Protein AF-0000000082333793 (afdb_homodimer)

Sequence (290 aa):
MSIIFHKLTERNLKDIYEIRFSVHENQLHDHQIGYMQREQVLEDINQGGGWICQAGDEYAGYALGIFVPEPLIGGLFVKPEHHNKGIGTQLLLRVTQWFFDQETTEISLTTDPGSKAEYFYQQRGWQPSGIDEFGQLILKKYRGKMSIIFHKLTERNLKDIYEIRFSVHENQLHDHQIGYMQREQVLEDINQGGGWICQAGDEYAGYALGIFVPEPLIGGLFVKPEHHNKGIGTQLLLRVTQWFFDQETTEISLTTDPGSKAEYFYQQRGWQPSGIDEFGQLILKKYRGK

Foldseek 3Di:
DDKDKDQDALVCLVQQVVQQCQDDFQHDDPVCVVCNDSVNVRVQSVVGLKMWMDDPPGTFWMWTWGPPPHTETSDTTGHPVCPPVCPRVVRVVSSVVVCVVVVHFKYKYWGAPPDPVVVVVVVVAWDWDDADPVGTTMTMDGPPD/DDKDKDQDALVCLVQQVVQQCQDDFQHDDPVCVVCNDSVNVRVQSVVGLKMWMDDPPGTFWMWTWGPPPHTETSDTTGHPVCPPVCPRVVRVVSSVVVCVVVVHFKYKYWGAPPDPVVVVVVVVAWDWDDADPVGTTMTMDGPPD

Solvent-accessible surface area (backbone atoms only — not comparable to full-atom values): 16044 Å² total; per-residue (Å²): 132,63,73,47,77,42,75,48,50,80,87,42,52,36,54,52,47,47,34,62,30,46,41,91,62,80,58,86,48,67,90,48,51,70,59,58,28,44,68,47,43,50,54,43,36,68,69,62,31,22,37,33,32,33,50,71,94,40,75,42,29,38,27,33,27,37,74,76,90,51,47,28,49,78,44,73,45,56,26,66,93,55,59,94,68,56,55,67,59,53,42,50,50,52,35,51,49,52,44,44,74,68,72,42,55,56,38,35,38,69,41,48,72,88,37,72,62,45,54,55,41,42,77,69,58,33,38,82,72,53,67,50,100,83,64,28,30,29,35,35,38,45,67,98,97,133,64,72,47,78,41,75,49,52,80,87,42,50,36,55,51,47,46,35,62,31,48,41,91,64,82,58,87,47,68,90,47,50,70,58,58,27,46,71,48,42,48,55,42,38,69,69,64,31,22,37,32,32,32,49,72,93,40,75,41,28,39,25,32,26,36,72,76,89,51,47,27,49,77,44,74,44,55,25,66,94,55,58,96,69,56,54,67,59,53,41,50,50,52,35,50,47,52,44,45,75,68,70,42,55,56,38,34,38,70,42,46,71,90,36,72,63,46,55,57,42,43,78,71,58,34,38,81,72,53,66,49,99,82,65,27,31,29,32,34,37,44,63,95,98

Organism: Erwinia amylovora (NCBI:txid552)

Structure (mmCIF, N/CA/C/O backbone):
data_AF-0000000082333793-model_v1
#
loop_
_entity.id
_entity.type
_entity.pdbx_description
1 polymer 'GNAT family N-acetyltransferase'
#
loop_
_atom_site.group_PDB
_atom_site.id
_atom_site.type_symbol
_atom_site.label_atom_id
_atom_site.label_alt_id
_atom_site.label_comp_id
_atom_site.label_asym_id
_atom_site.label_entity_id
_atom_site.label_seq_id
_atom_site.pdbx_PDB_ins_code
_atom_site.Cartn_x
_atom_site.Cartn_y
_atom_site.Cartn_z
_atom_site.occupancy
_atom_site.B_iso_or_equiv
_atom_site.auth_seq_id
_atom_site.auth_comp_id
_atom_site.auth_asym_id
_atom_site.auth_atom_id
_atom_site.pdbx_PDB_model_num
ATOM 1 N N . MET A 1 1 ? -17.724 -20.915 6.896 1 67.83 1 MET A N 1
ATOM 2 C CA . MET A 1 1 ? -17.602 -19.636 6.203 1 67.83 1 MET A CA 1
ATOM 3 C C . MET A 1 1 ? -17.462 -19.842 4.699 1 67.83 1 MET A C 1
ATOM 5 O O . MET A 1 1 ? -16.798 -20.781 4.256 1 67.83 1 MET A O 1
ATOM 9 N N . SER A 1 2 ? -18.302 -19.138 3.926 1 88.28 2 SER A N 1
ATOM 10 C CA . SER A 1 2 ? -18.315 -19.364 2.484 1 88.28 2 SER A CA 1
ATOM 11 C C . SER A 1 2 ? -17.117 -18.702 1.811 1 88.28 2 SER A C 1
ATOM 13 O O . SER A 1 2 ? -16.796 -17.547 2.098 1 88.28 2 SER A O 1
ATOM 15 N N . ILE A 1 3 ? -16.274 -19.414 1.135 1 94.62 3 ILE A N 1
ATOM 16 C CA . ILE A 1 3 ? -15.084 -18.96 0.424 1 94.62 3 ILE A CA 1
ATOM 17 C C . ILE A 1 3 ? -15.326 -19.028 -1.082 1 94.62 3 ILE A C 1
ATOM 19 O O . ILE A 1 3 ? -15.744 -20.064 -1.604 1 94.62 3 ILE A O 1
ATOM 23 N N . ILE A 1 4 ? -15.191 -17.879 -1.709 1 97.82 4 ILE A N 1
ATOM 24 C CA . ILE A 1 4 ? -15.382 -17.799 -3.153 1 97.82 4 ILE A CA 1
ATOM 25 C C . ILE A 1 4 ? -14.162 -17.148 -3.8 1 97.82 4 ILE A C 1
ATOM 27 O O . ILE A 1 4 ? -13.628 -16.164 -3.282 1 97.82 4 ILE A O 1
ATOM 31 N N . PHE A 1 5 ? -13.777 -17.644 -4.995 1 98.55 5 PHE A N 1
ATOM 32 C CA . PHE A 1 5 ? -12.648 -17.098 -5.739 1 98.55 5 PHE A CA 1
ATOM 33 C C . PHE A 1 5 ? -13.125 -16.38 -6.996 1 98.55 5 PHE A C 1
ATOM 35 O O . PHE A 1 5 ? -13.944 -16.912 -7.748 1 98.55 5 PHE A O 1
ATOM 42 N N . HIS A 1 6 ? -12.617 -15.186 -7.163 1 98.3 6 HIS A N 1
ATOM 43 C CA . HIS A 1 6 ? -12.927 -14.354 -8.32 1 98.3 6 HIS A CA 1
ATOM 44 C C . HIS A 1 6 ? -11.663 -13.995 -9.094 1 98.3 6 HIS A C 1
ATOM 46 O O . HIS A 1 6 ? -10.575 -13.926 -8.518 1 98.3 6 HIS A O 1
ATOM 52 N N . LYS A 1 7 ? -11.867 -13.766 -10.427 1 98.7 7 LYS A N 1
ATOM 53 C CA . LYS A 1 7 ? -10.788 -13.114 -11.164 1 98.7 7 LYS A CA 1
ATOM 54 C C . LYS A 1 7 ? -10.537 -11.704 -10.638 1 98.7 7 LYS A C 1
ATOM 56 O O . LYS A 1 7 ? -11.482 -10.97 -10.34 1 98.7 7 LYS A O 1
ATOM 61 N N . LEU A 1 8 ? -9.259 -11.349 -10.612 1 98.58 8 LEU A N 1
ATOM 62 C CA . LEU A 1 8 ? -8.902 -9.997 -10.197 1 98.58 8 LEU A CA 1
ATOM 63 C C . LEU A 1 8 ? -9.294 -8.98 -11.264 1 98.58 8 LEU A C 1
ATOM 65 O O . LEU A 1 8 ? -9.113 -9.226 -12.459 1 98.58 8 LEU A O 1
ATOM 69 N N . THR A 1 9 ? -9.838 -7.876 -10.821 1 97.96 9 THR A N 1
ATOM 70 C CA . THR A 1 9 ? -10.118 -6.727 -11.675 1 97.96 9 THR A CA 1
ATOM 71 C C . THR A 1 9 ? -9.651 -5.434 -11.011 1 97.96 9 THR A C 1
ATOM 73 O O . THR A 1 9 ? -9.189 -5.449 -9.869 1 97.96 9 THR A O 1
ATOM 76 N N . GLU A 1 10 ? -9.769 -4.356 -11.737 1 96.82 10 GLU A N 1
ATOM 77 C CA . GLU A 1 10 ? -9.381 -3.045 -11.225 1 96.82 10 GLU A CA 1
ATOM 78 C C . GLU A 1 10 ? -10.15 -2.699 -9.953 1 96.82 10 GLU A C 1
ATOM 80 O O . GLU A 1 10 ? -9.629 -2.01 -9.074 1 96.82 10 GLU A O 1
ATOM 85 N N . ARG A 1 11 ? -11.295 -3.262 -9.777 1 95.54 11 ARG A N 1
ATOM 86 C CA . ARG A 1 11 ? -12.138 -2.964 -8.623 1 95.54 11 ARG A CA 1
ATOM 87 C C . ARG A 1 11 ? -11.535 -3.534 -7.343 1 95.54 11 ARG A C 1
ATOM 89 O O . ARG A 1 11 ? -11.936 -3.157 -6.24 1 95.54 11 ARG A O 1
ATOM 96 N N . ASN A 1 12 ? -10.601 -4.438 -7.495 1 97.85 12 ASN A N 1
ATOM 97 C CA . ASN A 1 12 ? -10.015 -5.113 -6.342 1 97.85 12 ASN A CA 1
ATOM 98 C C . ASN A 1 12 ? -8.742 -4.416 -5.871 1 97.85 12 ASN A C 1
ATOM 100 O O . ASN A 1 12 ? -8.112 -4.851 -4.905 1 97.85 12 ASN A O 1
ATOM 104 N N . LEU A 1 13 ? -8.41 -3.359 -6.5 1 97.16 13 LEU A N 1
ATOM 105 C CA . LEU A 1 13 ? -7.113 -2.739 -6.251 1 97.16 13 LEU A CA 1
ATOM 106 C C . LEU A 1 13 ? -6.948 -2.399 -4.774 1 97.16 13 LEU A C 1
ATOM 108 O O . LEU A 1 13 ? -5.935 -2.747 -4.162 1 97.16 13 LEU A O 1
ATOM 112 N N . LYS A 1 14 ? -7.983 -1.839 -4.165 1 96.36 14 LYS A N 1
ATOM 113 C CA . LYS A 1 14 ? -7.907 -1.463 -2.756 1 96.36 14 LYS A CA 1
ATOM 114 C C . LYS A 1 14 ? -7.731 -2.691 -1.868 1 96.36 14 LYS A C 1
ATOM 116 O O . LYS A 1 14 ? -7.009 -2.643 -0.869 1 96.36 14 LYS A O 1
ATOM 121 N N . ASP A 1 15 ? -8.321 -3.739 -2.24 1 97.64 15 ASP A N 1
ATOM 122 C CA . ASP A 1 15 ? -8.257 -4.976 -1.467 1 97.64 15 ASP A CA 1
ATOM 123 C C . ASP A 1 15 ? -6.877 -5.621 -1.578 1 97.64 15 ASP A C 1
ATOM 125 O O . ASP A 1 15 ? -6.375 -6.195 -0.61 1 97.64 15 ASP A O 1
ATOM 129 N N . ILE A 1 16 ? -6.267 -5.478 -2.741 1 98.44 16 ILE A N 1
ATOM 130 C CA . ILE A 1 16 ? -4.917 -5.984 -2.965 1 98.44 16 ILE A CA 1
ATOM 131 C C . ILE A 1 16 ? -3.944 -5.297 -2.01 1 98.44 16 ILE A C 1
ATOM 133 O O . ILE A 1 16 ? -3.145 -5.961 -1.345 1 98.44 16 ILE A O 1
ATOM 137 N N . TYR A 1 17 ? -4.085 -4.018 -1.875 1 98.32 17 TYR A N 1
ATOM 138 C CA . TYR A 1 17 ? -3.189 -3.277 -0.995 1 98.32 17 TYR A CA 1
ATOM 139 C C . TYR A 1 17 ? -3.411 -3.665 0.462 1 98.32 17 TYR A C 1
ATOM 141 O O . TYR A 1 17 ? -2.451 -3.872 1.209 1 98.32 17 TYR A O 1
ATOM 149 N N . GLU A 1 18 ? -4.656 -3.744 0.822 1 97.54 18 GLU A N 1
ATOM 150 C CA . GLU A 1 18 ? -4.99 -4.088 2.2 1 97.54 18 GLU A CA 1
ATOM 151 C C . GLU A 1 18 ? -4.427 -5.455 2.58 1 97.54 18 GLU A C 1
ATOM 153 O O . GLU A 1 18 ? -3.874 -5.624 3.668 1 97.54 18 GLU A O 1
ATOM 158 N N . ILE A 1 19 ? -4.564 -6.345 1.713 1 98.31 19 ILE A N 1
ATOM 159 C CA . ILE A 1 19 ? -4.061 -7.692 1.964 1 98.31 19 ILE A CA 1
ATOM 160 C C . ILE A 1 19 ? -2.535 -7.673 2.011 1 98.31 19 ILE A C 1
ATOM 162 O O . ILE A 1 19 ? -1.929 -8.224 2.933 1 98.31 19 ILE A O 1
ATOM 166 N N . ARG A 1 20 ? -1.909 -7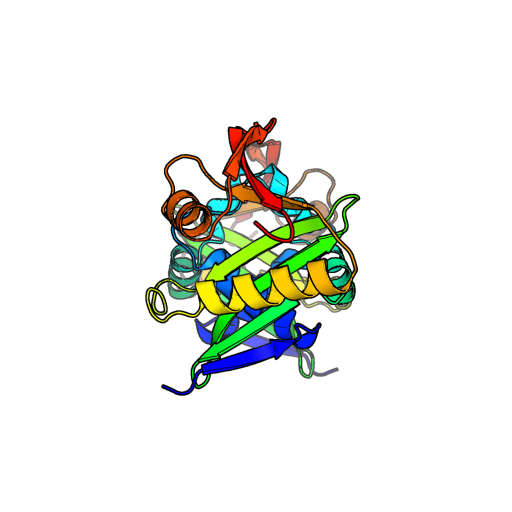.016 1.05 1 98.41 20 ARG A N 1
ATOM 167 C CA . ARG A 1 20 ? -0.455 -6.987 0.927 1 98.41 20 ARG A CA 1
ATOM 168 C C . ARG A 1 20 ? 0.19 -6.421 2.188 1 98.41 20 ARG A C 1
ATOM 170 O O . ARG A 1 20 ? 1.238 -6.902 2.625 1 98.41 20 ARG A O 1
ATOM 177 N N . PHE A 1 21 ? -0.435 -5.484 2.797 1 97.99 21 PHE A N 1
ATOM 178 C CA . PHE A 1 21 ? 0.169 -4.802 3.935 1 97.99 21 PHE A CA 1
ATOM 179 C C . PHE A 1 21 ? -0.359 -5.367 5.248 1 97.99 21 PHE A C 1
ATOM 181 O O . PHE A 1 21 ? -0.062 -4.838 6.321 1 97.99 21 PHE A O 1
ATOM 188 N N . SER A 1 22 ? -1.069 -6.442 5.225 1 97.46 22 SER A N 1
ATOM 189 C CA . SER A 1 22 ? -1.598 -7.064 6.434 1 97.46 22 SER A CA 1
ATOM 190 C C . SER A 1 22 ? -0.71 -8.215 6.897 1 97.46 22 SER A C 1
ATOM 192 O O . SER A 1 22 ? -0.853 -8.702 8.02 1 97.46 22 SER A O 1
ATOM 194 N N . VAL A 1 23 ? 0.21 -8.629 6.064 1 97.24 23 VAL A N 1
ATOM 195 C CA . VAL A 1 23 ? 0.944 -9.859 6.344 1 97.24 23 VAL A CA 1
ATOM 196 C C . VAL A 1 23 ? 2.091 -9.568 7.309 1 97.24 23 VAL A C 1
ATOM 198 O O . VAL A 1 23 ? 2.567 -8.433 7.393 1 97.24 23 VAL A O 1
ATOM 201 N N . HIS A 1 24 ? 2.593 -10.633 7.951 1 94.47 24 HIS A N 1
ATOM 202 C CA . HIS A 1 24 ? 3.638 -10.485 8.957 1 94.47 24 HIS A CA 1
ATOM 203 C C . HIS A 1 24 ? 4.973 -11.017 8.447 1 94.47 24 HIS A C 1
ATOM 205 O O . HIS A 1 24 ? 6.025 -10.711 9.013 1 94.47 24 HIS A O 1
ATOM 211 N N . GLU A 1 25 ? 4.895 -11.847 7.428 1 94.33 25 GLU A N 1
ATOM 212 C CA . GLU A 1 25 ? 6.096 -12.355 6.773 1 94.33 25 GLU A CA 1
ATOM 213 C C . GLU A 1 25 ? 6.123 -11.974 5.296 1 94.33 25 GLU A C 1
ATOM 215 O O . GLU A 1 25 ? 5.09 -11.623 4.721 1 94.33 25 GLU A O 1
ATOM 220 N N . ASN A 1 26 ? 7.388 -11.996 4.729 1 95.92 26 ASN A N 1
ATOM 221 C CA . ASN A 1 26 ? 7.558 -11.605 3.334 1 95.92 26 ASN A CA 1
ATOM 222 C C . ASN A 1 26 ? 7.018 -10.201 3.076 1 95.92 26 ASN A C 1
ATOM 224 O O . ASN A 1 26 ? 6.308 -9.975 2.095 1 95.92 26 ASN A O 1
ATOM 228 N N . GLN A 1 27 ? 7.318 -9.417 3.972 1 95.6 27 GLN A N 1
ATOM 229 C CA . GLN A 1 27 ? 6.877 -8.035 3.82 1 95.6 27 G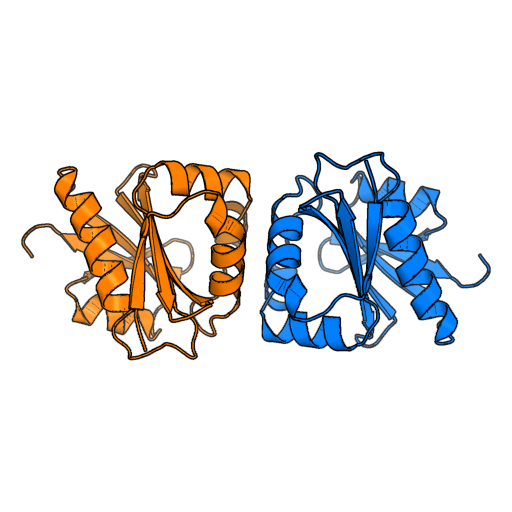LN A CA 1
ATOM 230 C C . GLN A 1 27 ? 7.505 -7.39 2.588 1 95.6 27 GLN A C 1
ATOM 232 O O . GLN A 1 27 ? 8.441 -7.938 2.002 1 95.6 27 GLN A O 1
ATOM 237 N N . LEU A 1 28 ? 6.943 -6.299 2.187 1 96.91 28 LEU A N 1
ATOM 238 C CA . LEU A 1 28 ? 7.386 -5.599 0.986 1 96.91 28 LEU A CA 1
ATOM 239 C C . LEU A 1 28 ? 8.848 -5.181 1.108 1 96.91 28 LEU A C 1
ATOM 241 O O . LEU A 1 28 ? 9.231 -4.526 2.08 1 96.91 28 LEU A O 1
ATOM 245 N N . HIS A 1 29 ? 9.635 -5.548 0.156 1 96.47 29 HIS A N 1
ATOM 246 C CA . HIS A 1 29 ? 11.038 -5.154 0.097 1 96.47 29 HIS A CA 1
ATOM 247 C C . HIS A 1 29 ? 11.22 -3.888 -0.734 1 96.47 29 HIS A C 1
ATOM 249 O O . HIS A 1 29 ? 10.36 -3.547 -1.549 1 96.47 29 HIS A O 1
ATOM 255 N N . ASP A 1 30 ? 12.412 -3.275 -0.552 1 95.2 30 ASP A N 1
ATOM 256 C CA . ASP A 1 30 ? 12.72 -2.018 -1.227 1 95.2 30 ASP A CA 1
ATOM 257 C C . ASP A 1 30 ? 12.563 -2.155 -2.74 1 95.2 30 ASP A C 1
ATOM 259 O O . ASP A 1 30 ? 11.939 -1.309 -3.383 1 95.2 30 ASP A O 1
ATOM 263 N N . HIS A 1 31 ? 13.044 -3.233 -3.245 1 94.83 31 HIS A N 1
ATOM 264 C CA . HIS A 1 31 ? 13.1 -3.418 -4.691 1 94.83 31 HIS A CA 1
ATOM 265 C C . HIS A 1 31 ? 11.719 -3.731 -5.26 1 94.83 31 HIS A C 1
ATOM 267 O O . HIS A 1 31 ? 11.538 -3.76 -6.479 1 94.83 31 HIS A O 1
ATOM 273 N N . GLN A 1 32 ? 10.725 -3.921 -4.375 1 96.23 32 GLN A N 1
ATOM 274 C CA . GLN A 1 32 ? 9.383 -4.292 -4.812 1 96.23 32 GLN A CA 1
ATOM 275 C C . GLN A 1 32 ? 8.447 -3.087 -4.798 1 96.23 32 GLN A C 1
ATOM 277 O O . GLN A 1 32 ? 7.315 -3.168 -5.28 1 96.23 32 GLN A O 1
ATOM 282 N N . ILE A 1 33 ? 8.864 -1.981 -4.302 1 96.01 33 ILE A N 1
ATOM 283 C CA . ILE A 1 33 ? 8.025 -0.804 -4.102 1 96.01 33 ILE A CA 1
ATOM 284 C C . ILE A 1 33 ? 7.449 -0.347 -5.441 1 96.01 33 ILE A C 1
ATOM 286 O O . ILE A 1 33 ? 6.256 -0.054 -5.543 1 96.01 33 ILE A O 1
ATOM 290 N N . GLY A 1 34 ? 8.262 -0.353 -6.47 1 95.16 34 GLY A N 1
ATOM 291 C CA . GLY A 1 34 ? 7.818 0.072 -7.788 1 95.16 34 GLY A CA 1
ATOM 292 C C . GLY A 1 34 ? 6.692 -0.781 -8.342 1 95.16 34 GLY A C 1
ATOM 293 O O . GLY A 1 34 ? 5.853 -0.293 -9.102 1 95.16 34 GLY A O 1
ATOM 294 N N . TYR A 1 35 ? 6.61 -1.981 -7.912 1 95.69 35 TYR A N 1
ATOM 295 C CA . TYR A 1 35 ? 5.61 -2.915 -8.417 1 95.69 35 TYR A CA 1
ATOM 296 C C . TYR A 1 35 ? 4.253 -2.663 -7.77 1 95.69 35 TYR A C 1
ATOM 298 O O . TYR A 1 35 ? 3.235 -3.194 -8.221 1 95.69 35 TYR A O 1
ATOM 306 N N . MET A 1 36 ? 4.247 -1.778 -6.748 1 97.19 36 MET A N 1
ATOM 307 C CA . MET A 1 36 ? 3.009 -1.519 -6.019 1 97.19 36 MET A CA 1
ATOM 308 C C . MET A 1 36 ? 2.348 -0.234 -6.509 1 97.19 36 MET A C 1
ATOM 310 O O . MET A 1 36 ? 1.238 0.097 -6.088 1 97.19 36 MET A O 1
ATOM 314 N N . GLN A 1 37 ? 3.039 0.424 -7.427 1 97.14 37 GLN A N 1
ATOM 315 C CA . GLN A 1 37 ? 2.415 1.619 -7.985 1 97.14 37 GLN A CA 1
ATOM 316 C C . GLN A 1 37 ? 1.151 1.267 -8.765 1 97.14 37 GLN A C 1
ATOM 318 O O . GLN A 1 37 ? 1.113 0.258 -9.472 1 97.14 37 GLN A O 1
ATOM 323 N N . ARG A 1 38 ? 0.205 2.144 -8.654 1 97.19 38 ARG A N 1
ATOM 324 C CA . ARG A 1 38 ? -1.13 1.897 -9.189 1 97.19 38 ARG A CA 1
ATOM 325 C C . ARG A 1 38 ? -1.06 1.403 -10.629 1 97.19 38 ARG A C 1
ATOM 327 O O . ARG A 1 38 ? -1.655 0.378 -10.969 1 97.19 38 ARG A O 1
ATOM 334 N N . GLU A 1 39 ? -0.367 2.108 -11.485 1 96.46 39 GLU A N 1
ATOM 335 C CA . GLU A 1 39 ? -0.309 1.78 -12.906 1 96.46 39 GLU A CA 1
ATOM 336 C C . GLU A 1 39 ? 0.297 0.397 -13.13 1 96.46 39 GLU A C 1
ATOM 338 O O . GLU A 1 39 ? -0.16 -0.354 -13.993 1 96.46 39 GLU A O 1
ATOM 343 N N . GLN A 1 40 ? 1.261 0.08 -12.383 1 97.5 40 GLN A N 1
ATOM 344 C CA . GLN A 1 40 ? 1.914 -1.216 -12.53 1 97.5 40 GLN A CA 1
ATOM 345 C C . GLN A 1 40 ? 0.995 -2.349 -12.08 1 97.5 40 GLN A C 1
ATOM 347 O O . GLN A 1 40 ? 0.877 -3.367 -12.764 1 97.5 40 GLN A O 1
ATOM 352 N N . VAL A 1 41 ? 0.343 -2.17 -10.936 1 98.06 41 VAL A N 1
ATOM 353 C CA . VAL A 1 41 ? -0.559 -3.2 -10.432 1 98.06 41 VAL A CA 1
ATOM 354 C C . VAL A 1 41 ? -1.694 -3.425 -11.429 1 98.06 41 VAL A C 1
ATOM 356 O O . VAL A 1 41 ? -2.076 -4.567 -11.697 1 98.06 41 VAL A O 1
ATOM 359 N N . LEU A 1 42 ? -2.179 -2.354 -11.987 1 97.89 42 LEU A N 1
ATOM 360 C CA . LEU A 1 42 ? -3.259 -2.465 -12.961 1 97.89 42 LEU A CA 1
ATOM 361 C C . LEU A 1 42 ? -2.789 -3.195 -14.214 1 97.89 42 LEU A C 1
ATOM 363 O O . LEU A 1 42 ? -3.518 -4.022 -14.767 1 97.89 42 LEU A O 1
ATOM 367 N N . GLU A 1 43 ? -1.625 -2.905 -14.648 1 97.92 43 GLU A N 1
ATOM 368 C CA . GLU A 1 43 ? -1.058 -3.61 -15.794 1 97.92 43 GLU A CA 1
ATOM 369 C C . GLU A 1 43 ? -0.924 -5.103 -15.512 1 97.92 43 GLU A C 1
ATOM 371 O O . GLU A 1 43 ? -1.216 -5.933 -16.376 1 97.92 43 GLU A O 1
ATOM 376 N N . ASP A 1 44 ? -0.477 -5.392 -14.331 1 98.09 44 ASP A N 1
ATOM 377 C CA . ASP A 1 44 ? -0.314 -6.789 -13.94 1 98.09 44 ASP A CA 1
ATOM 378 C C . ASP A 1 44 ? -1.66 -7.509 -13.9 1 98.09 44 ASP A C 1
ATOM 380 O O . ASP A 1 44 ? -1.792 -8.619 -14.417 1 98.09 44 ASP A O 1
ATOM 384 N N . ILE A 1 45 ? -2.664 -6.878 -13.326 1 98.08 45 ILE A N 1
ATOM 385 C CA . ILE A 1 45 ? -4.008 -7.44 -13.249 1 98.08 45 ILE A CA 1
ATOM 386 C C . ILE A 1 45 ? -4.539 -7.705 -14.656 1 98.08 45 ILE A C 1
ATOM 388 O O . ILE A 1 45 ? -5.144 -8.749 -14.912 1 98.08 45 ILE A O 1
ATOM 392 N N . ASN A 1 46 ? -4.24 -6.855 -15.537 1 97.66 46 ASN A N 1
ATOM 393 C CA . ASN A 1 46 ? -4.803 -6.895 -16.882 1 97.66 46 ASN A CA 1
ATOM 394 C C . ASN A 1 46 ? -4.186 -8.016 -17.714 1 97.66 46 ASN A C 1
ATOM 396 O O . ASN A 1 46 ? -4.693 -8.349 -18.787 1 97.66 46 ASN A O 1
ATOM 400 N N . GLN A 1 47 ? -3.17 -8.594 -17.256 1 97.51 47 GLN A N 1
ATOM 401 C CA . GLN A 1 47 ? -2.618 -9.755 -17.945 1 97.51 47 GLN A CA 1
ATOM 402 C C . GLN A 1 47 ? -3.532 -10.968 -17.799 1 97.51 47 GLN A C 1
ATOM 404 O O . GLN A 1 47 ? -3.411 -11.937 -18.551 1 97.51 47 GLN A O 1
ATOM 409 N N . GLY A 1 48 ? -4.328 -10.954 -16.71 1 97.68 48 GLY A N 1
ATOM 410 C CA . GLY A 1 48 ? -5.41 -11.923 -16.66 1 97.68 48 GLY A CA 1
ATOM 411 C C . GLY A 1 48 ? -5.125 -13.088 -15.73 1 97.68 48 GLY A C 1
ATOM 412 O O . GLY A 1 48 ? -5.992 -13.936 -15.506 1 97.68 48 GLY A O 1
ATOM 413 N N . GLY A 1 49 ? -3.939 -13.142 -15.076 1 98.41 49 GLY A N 1
ATOM 414 C CA . GLY A 1 49 ? -3.54 -14.289 -14.276 1 98.41 49 GLY A CA 1
ATOM 415 C C . GLY A 1 49 ? -3.831 -14.116 -12.798 1 98.41 49 GLY A C 1
ATOM 416 O O . GLY A 1 49 ? -3.252 -14.811 -11.96 1 98.41 49 GLY A O 1
ATOM 417 N N . GLY A 1 50 ? -4.695 -13.193 -12.426 1 98.74 50 GLY A N 1
ATOM 418 C CA . GLY A 1 50 ? -4.899 -12.904 -11.016 1 98.74 50 GLY A CA 1
ATOM 419 C C . GLY A 1 50 ? -6.216 -13.436 -10.483 1 98.74 50 GLY A C 1
ATOM 420 O O . GLY A 1 50 ? -7.229 -13.419 -11.186 1 98.74 50 GLY A O 1
ATOM 421 N N . TRP A 1 51 ? -6.231 -13.897 -9.204 1 98.9 51 TRP A N 1
ATOM 422 C CA . TRP A 1 51 ? -7.428 -14.295 -8.471 1 98.9 51 TRP A CA 1
ATOM 423 C C . TRP A 1 51 ? -7.438 -13.687 -7.072 1 98.9 51 TRP A C 1
ATOM 425 O O . TRP A 1 51 ? -6.38 -13.435 -6.49 1 98.9 51 TRP A O 1
ATOM 435 N N . ILE A 1 52 ? -8.595 -13.541 -6.574 1 98.88 52 ILE A N 1
ATOM 436 C CA . ILE A 1 52 ? -8.786 -13.047 -5.214 1 98.88 52 ILE A CA 1
ATOM 437 C C . ILE A 1 52 ? -9.86 -13.874 -4.511 1 98.88 52 ILE A C 1
ATOM 439 O O . ILE A 1 52 ? -10.828 -14.308 -5.139 1 98.88 52 ILE A O 1
ATOM 443 N N . CYS A 1 53 ? -9.65 -14.037 -3.235 1 98.8 53 CYS A N 1
ATOM 444 C CA . CYS A 1 53 ? -10.543 -14.857 -2.424 1 98.8 53 CYS A CA 1
ATOM 445 C C . CYS A 1 53 ? -11.445 -13.986 -1.557 1 98.8 53 CYS A C 1
ATOM 447 O O . CYS A 1 53 ? -10.959 -13.154 -0.789 1 98.8 53 CYS A O 1
ATOM 449 N N . GLN A 1 54 ? -12.692 -14.227 -1.668 1 98.23 54 GLN A N 1
ATOM 450 C CA . GLN A 1 54 ? -13.667 -13.594 -0.786 1 98.23 54 GLN A CA 1
ATOM 451 C C . GLN A 1 54 ? -14.103 -14.546 0.324 1 98.23 54 GLN A C 1
ATOM 453 O O . GLN A 1 54 ? -14.515 -15.676 0.054 1 98.23 54 GLN A O 1
ATOM 458 N N . ALA A 1 55 ? -13.893 -14.121 1.57 1 96.76 55 ALA A N 1
ATOM 459 C CA . ALA A 1 55 ? -14.345 -14.841 2.758 1 96.76 55 ALA A CA 1
ATOM 460 C C . ALA A 1 55 ? -15.416 -14.049 3.504 1 96.76 55 ALA A C 1
ATOM 462 O O . ALA A 1 55 ? -15.099 -13.192 4.332 1 96.76 55 ALA A O 1
ATOM 463 N N . GLY A 1 56 ? -16.656 -14.38 3.299 1 93.51 56 GLY A N 1
ATOM 464 C CA . GLY A 1 56 ? -17.728 -13.551 3.826 1 93.51 56 GLY A CA 1
ATOM 465 C C . GLY A 1 56 ? -17.78 -12.172 3.196 1 93.51 56 GLY A C 1
ATOM 466 O O . GLY A 1 56 ? -17.863 -12.045 1.973 1 93.51 56 GLY A O 1
ATOM 467 N N . ASP A 1 57 ? -17.641 -11.199 4.033 1 91.66 57 ASP A N 1
ATOM 468 C CA . ASP A 1 57 ? -17.782 -9.827 3.553 1 91.66 57 ASP A CA 1
ATOM 469 C C . ASP A 1 57 ? -16.418 -9.192 3.296 1 91.66 57 ASP A C 1
ATOM 471 O O . ASP A 1 57 ? -16.332 -8.014 2.942 1 91.66 57 ASP A O 1
ATOM 475 N N . GLU A 1 58 ? -15.393 -9.993 3.357 1 94.2 58 GLU A N 1
ATOM 476 C CA . GLU A 1 58 ? -14.062 -9.421 3.176 1 94.2 58 GLU A CA 1
ATOM 477 C C . GLU A 1 58 ? -13.246 -10.229 2.172 1 94.2 58 GLU A C 1
ATOM 479 O O . GLU A 1 58 ? -13.559 -11.39 1.9 1 94.2 58 GLU A O 1
ATOM 484 N N . TYR A 1 59 ? -12.338 -9.578 1.581 1 97.99 59 TYR A N 1
ATOM 485 C CA . TYR A 1 59 ? -11.355 -10.288 0.771 1 97.99 59 TYR A CA 1
ATOM 486 C C . TYR A 1 59 ? -10.169 -10.733 1.618 1 97.99 59 TYR A C 1
ATOM 488 O O . TYR A 1 59 ? -9.606 -9.937 2.374 1 97.99 59 TYR A O 1
ATOM 496 N N . ALA A 1 60 ? -9.792 -12.04 1.459 1 98.25 60 ALA A N 1
ATOM 497 C CA . ALA A 1 60 ? -8.906 -12.678 2.428 1 98.25 60 ALA A CA 1
ATOM 498 C C . ALA A 1 60 ? -7.518 -12.904 1.836 1 98.25 60 ALA A C 1
ATOM 500 O O . ALA A 1 60 ? -6.544 -13.087 2.571 1 98.25 60 ALA A O 1
ATOM 501 N N . GLY A 1 61 ? -7.432 -12.96 0.546 1 98.82 61 GLY A N 1
ATOM 502 C CA . GLY A 1 61 ? -6.166 -13.242 -0.113 1 98.82 61 GLY A CA 1
ATOM 503 C C . GLY A 1 61 ? -6.231 -13.088 -1.62 1 98.82 61 GLY A C 1
ATOM 504 O O . GLY A 1 61 ? -7.318 -12.987 -2.193 1 98.82 61 GLY A O 1
ATOM 505 N N . TYR A 1 62 ? -5.022 -12.994 -2.2 1 98.89 62 TYR A N 1
ATOM 506 C CA . TYR A 1 62 ? -4.955 -12.936 -3.656 1 98.89 62 TYR A CA 1
ATOM 507 C C . TYR A 1 62 ? -3.655 -13.544 -4.167 1 98.89 62 TYR A C 1
ATOM 509 O O . TYR A 1 62 ? -2.717 -13.76 -3.395 1 98.89 62 TYR A O 1
ATOM 517 N N . ALA A 1 63 ? -3.651 -13.88 -5.383 1 98.92 63 ALA A N 1
ATOM 518 C CA . ALA A 1 63 ? -2.464 -14.29 -6.129 1 98.92 63 ALA A CA 1
ATOM 519 C C . ALA A 1 63 ? -2.429 -13.636 -7.507 1 98.92 63 ALA A C 1
ATOM 521 O O . ALA A 1 63 ? -3.477 -13.367 -8.1 1 98.92 63 ALA A O 1
ATOM 522 N N . LEU A 1 64 ? -1.257 -13.401 -7.922 1 98.79 64 LEU A N 1
ATOM 523 C CA . LEU A 1 64 ? -1.057 -12.729 -9.201 1 98.79 64 LEU A CA 1
ATOM 524 C C . LEU A 1 64 ? -0.017 -13.461 -10.043 1 98.79 64 LEU A C 1
ATOM 526 O O . LEU A 1 64 ? 1.119 -13.655 -9.604 1 98.79 64 LEU A O 1
ATOM 530 N N . GLY A 1 65 ? -0.43 -13.945 -11.163 1 98.7 65 GLY A N 1
ATOM 531 C CA . GLY A 1 65 ? 0.47 -14.464 -12.181 1 98.7 65 GLY A CA 1
ATOM 532 C C . GLY A 1 65 ? 0.725 -13.482 -13.309 1 98.7 65 GLY A C 1
ATOM 533 O O . GLY A 1 65 ? -0.217 -12.937 -13.889 1 98.7 65 GLY A O 1
ATOM 534 N N . ILE A 1 66 ? 1.976 -13.266 -13.606 1 98.51 66 ILE A N 1
ATOM 535 C CA . ILE A 1 66 ? 2.319 -12.269 -14.615 1 98.51 66 ILE A CA 1
ATOM 536 C C . ILE A 1 66 ? 3.414 -12.815 -15.529 1 98.51 66 ILE A C 1
ATOM 538 O O . ILE A 1 66 ? 4.159 -13.72 -15.143 1 98.51 66 ILE A O 1
ATOM 542 N N . PHE A 1 67 ? 3.451 -12.232 -16.707 1 97.51 67 PHE A N 1
ATOM 543 C CA . PHE A 1 67 ? 4.577 -12.441 -17.609 1 97.51 67 PHE A CA 1
ATOM 544 C C . PHE A 1 67 ? 5.499 -11.228 -17.616 1 97.51 67 PHE A C 1
ATOM 546 O O . PHE A 1 67 ? 5.103 -10.144 -18.05 1 97.51 67 PHE A O 1
ATOM 553 N N . VAL A 1 68 ? 6.808 -11.336 -17.144 1 92.4 68 VAL A N 1
ATOM 554 C CA . VAL A 1 68 ? 7.734 -10.209 -17.186 1 92.4 68 VAL A CA 1
ATOM 555 C C . VAL A 1 68 ? 9.16 -10.718 -17.385 1 92.4 68 VAL A C 1
ATOM 557 O O . VAL A 1 68 ? 9.928 -10.822 -16.425 1 92.4 68 VAL A O 1
ATOM 560 N N . PRO A 1 69 ? 9.894 -11.037 -18.273 1 88.65 69 PRO A N 1
ATOM 561 C CA . PRO A 1 69 ? 9.273 -11.592 -19.478 1 88.65 69 PRO A CA 1
ATOM 562 C C . PRO A 1 69 ? 8.896 -13.064 -19.322 1 88.65 69 PRO A C 1
ATOM 564 O O . PRO A 1 69 ? 8.226 -13.629 -20.19 1 88.65 69 PRO A O 1
ATOM 567 N N . GLU A 1 70 ? 9.259 -13.645 -18.265 1 95.69 70 GLU A N 1
ATOM 568 C CA . GLU A 1 70 ? 8.979 -15.053 -17.998 1 95.69 70 GLU A CA 1
ATOM 569 C C . GLU A 1 70 ? 7.85 -15.208 -16.983 1 95.69 70 GLU A C 1
ATOM 571 O O . GLU A 1 70 ? 7.562 -14.284 -16.22 1 95.69 70 GLU A O 1
ATOM 576 N N . PRO A 1 71 ? 7.188 -16.331 -17.061 1 98.28 71 PRO A N 1
ATOM 577 C CA . PRO A 1 71 ? 6.083 -16.574 -16.131 1 98.28 71 PRO A CA 1
ATOM 578 C C . PRO A 1 71 ? 6.513 -16.482 -14.668 1 98.28 71 PRO A C 1
ATOM 580 O O . PRO A 1 71 ? 7.461 -17.156 -14.256 1 98.28 71 PRO A O 1
ATOM 583 N N . LEU A 1 72 ? 5.827 -15.684 -13.939 1 98.45 72 LEU A N 1
ATOM 584 C CA . LEU A 1 72 ? 6.19 -15.366 -12.562 1 98.45 72 LEU A CA 1
ATOM 585 C C . LEU A 1 72 ? 4.946 -15.223 -11.692 1 98.45 72 LEU A C 1
ATOM 587 O O . LEU A 1 72 ? 3.977 -14.571 -12.088 1 98.45 72 LEU A O 1
ATOM 591 N N . ILE A 1 73 ? 4.999 -15.921 -10.574 1 98.51 73 ILE A N 1
ATOM 592 C CA . ILE A 1 73 ? 4.027 -15.541 -9.555 1 98.51 73 ILE A CA 1
ATOM 593 C C . ILE A 1 73 ? 4.458 -14.235 -8.893 1 98.51 73 ILE A C 1
ATOM 595 O O . ILE A 1 73 ? 5.402 -14.216 -8.099 1 98.51 73 ILE A O 1
ATOM 599 N N . GLY A 1 74 ? 3.783 -13.158 -9.213 1 97.78 74 GLY A N 1
ATOM 600 C CA . GLY A 1 74 ? 4.124 -11.825 -8.742 1 97.78 74 GLY A CA 1
ATOM 601 C C . GLY A 1 74 ? 3.803 -11.611 -7.275 1 97.78 74 GLY A C 1
ATOM 602 O O . GLY A 1 74 ? 4.282 -10.654 -6.662 1 97.78 74 GLY A O 1
ATOM 603 N N . GLY A 1 75 ? 2.972 -12.509 -6.72 1 97.42 75 GLY A N 1
ATOM 604 C CA . GLY A 1 75 ? 2.614 -12.453 -5.312 1 97.42 75 GLY A CA 1
ATOM 605 C C . GLY A 1 75 ? 1.466 -13.377 -4.951 1 97.42 75 GLY A C 1
ATOM 606 O O . GLY A 1 75 ? 0.558 -13.591 -5.757 1 97.42 75 GLY A O 1
ATOM 607 N N . LEU A 1 76 ? 1.525 -13.9 -3.812 1 98.76 76 LEU A N 1
ATOM 608 C CA . LEU A 1 76 ? 0.472 -14.655 -3.142 1 98.76 76 LEU A CA 1
ATOM 609 C C . LEU A 1 76 ? 0.411 -14.302 -1.659 1 98.76 76 LEU A C 1
ATOM 611 O O . LEU A 1 76 ? 1.366 -14.545 -0.919 1 98.76 76 LEU A O 1
ATOM 615 N N . PHE A 1 77 ? -0.692 -13.707 -1.3 1 98.77 77 PHE A N 1
ATOM 616 C CA . PHE A 1 77 ? -0.816 -13.228 0.072 1 98.77 77 PHE A CA 1
ATOM 617 C C . PHE A 1 77 ? -2.194 -13.55 0.636 1 98.77 77 PHE A C 1
ATOM 619 O O . PHE A 1 77 ? -3.202 -13.423 -0.063 1 98.77 77 PHE A O 1
ATOM 626 N N . VAL A 1 78 ? -2.163 -14.012 1.841 1 98.68 78 VAL A N 1
ATOM 627 C CA . VAL A 1 78 ? -3.375 -14.279 2.609 1 98.68 78 VAL A CA 1
ATOM 628 C C . VAL A 1 78 ? -3.303 -13.561 3.955 1 98.68 78 VAL A C 1
ATOM 630 O O . VAL A 1 78 ? -2.274 -13.603 4.633 1 98.68 78 VAL A O 1
ATOM 633 N N . LYS A 1 79 ? -4.356 -12.874 4.312 1 98.03 79 LYS A N 1
ATOM 634 C CA . LYS A 1 79 ? -4.411 -12.259 5.635 1 98.03 79 LYS A CA 1
ATOM 635 C C . LYS A 1 79 ? -4.148 -13.287 6.731 1 98.03 79 LYS A C 1
ATOM 637 O O . LYS A 1 79 ? -4.644 -14.414 6.665 1 98.03 79 LYS A O 1
ATOM 642 N N . PRO A 1 80 ? -3.46 -12.86 7.74 1 97.66 80 PRO A N 1
ATOM 643 C CA . PRO A 1 80 ? -3.083 -13.809 8.79 1 97.66 80 PRO A CA 1
ATOM 644 C C . PRO A 1 80 ? -4.292 -14.471 9.448 1 97.66 80 PRO A C 1
ATOM 646 O O . PRO A 1 80 ? -4.262 -15.669 9.739 1 97.66 80 PRO A O 1
ATOM 649 N N . GLU A 1 81 ? -5.341 -13.771 9.637 1 95.96 81 GLU A N 1
ATOM 650 C CA . GLU A 1 81 ? -6.518 -14.29 10.326 1 95.96 81 GLU A CA 1
ATOM 651 C C . GLU A 1 81 ? -7.225 -15.351 9.489 1 95.96 81 GLU A C 1
ATOM 653 O O . GLU A 1 81 ? -8.11 -16.052 9.984 1 95.96 81 GLU A O 1
ATOM 658 N N . HIS A 1 82 ? -6.776 -15.584 8.269 1 97 82 HIS A N 1
ATOM 659 C CA . HIS A 1 82 ? -7.417 -16.546 7.38 1 97 82 HIS A CA 1
ATOM 660 C C . HIS A 1 82 ? -6.448 -17.653 6.976 1 97 82 HIS A C 1
ATOM 662 O O . HIS A 1 82 ? -6.707 -18.393 6.024 1 97 82 HIS A O 1
ATOM 668 N N . HIS A 1 83 ? -5.391 -17.761 7.646 1 96.41 83 HIS A N 1
ATOM 669 C CA . HIS A 1 83 ? -4.422 -18.814 7.363 1 96.41 83 HIS A CA 1
ATOM 670 C C . HIS A 1 83 ? -4.971 -20.185 7.745 1 96.41 83 HIS A C 1
ATOM 672 O O . HIS A 1 83 ? -5.927 -20.282 8.517 1 96.41 83 HIS A O 1
ATOM 678 N N . ASN A 1 84 ? -4.44 -21.191 7.081 1 94.96 84 ASN A N 1
ATOM 679 C CA . ASN A 1 84 ? -4.738 -22.589 7.376 1 94.96 84 ASN A CA 1
ATOM 680 C C . ASN A 1 84 ? -6.192 -22.929 7.065 1 94.96 84 ASN A C 1
ATOM 682 O O . ASN A 1 84 ? -6.826 -23.692 7.797 1 94.96 84 ASN A O 1
ATOM 686 N N . LYS A 1 85 ? -6.684 -22.295 6.075 1 95.63 85 LYS A N 1
ATOM 687 C CA . LYS A 1 85 ? -8.051 -22.556 5.633 1 95.63 85 LYS A CA 1
ATOM 688 C C . LYS A 1 85 ? -8.081 -23.009 4.176 1 95.63 85 LYS A C 1
ATOM 690 O O . LYS A 1 85 ? -9.143 -23.034 3.551 1 95.63 85 LYS A O 1
ATOM 695 N N . GLY A 1 86 ? -6.893 -23.222 3.66 1 96.98 86 GLY A N 1
ATOM 696 C CA . GLY A 1 86 ? -6.804 -23.736 2.303 1 96.98 86 GLY A CA 1
ATOM 697 C C . GLY A 1 86 ? -6.803 -22.644 1.25 1 96.98 86 GLY A C 1
ATOM 698 O O . GLY A 1 86 ? -6.684 -22.926 0.055 1 96.98 86 GLY A O 1
ATOM 699 N N . ILE A 1 87 ? -6.887 -21.421 1.577 1 98.29 87 ILE A N 1
ATOM 700 C CA . ILE A 1 87 ? -7.001 -20.289 0.664 1 98.29 87 ILE A CA 1
ATOM 701 C C . ILE A 1 87 ? -5.73 -20.172 -0.175 1 98.29 87 ILE A C 1
ATOM 703 O O . ILE A 1 87 ? -5.797 -20.049 -1.4 1 98.29 87 ILE A O 1
ATOM 707 N N . GLY A 1 88 ? -4.58 -20.245 0.455 1 98.61 88 GLY A N 1
ATOM 708 C CA . GLY A 1 88 ? -3.32 -20.16 -0.266 1 98.61 88 GLY A CA 1
ATOM 709 C C . GLY A 1 88 ? -3.153 -21.25 -1.308 1 98.61 88 GLY A C 1
ATOM 710 O O . GLY A 1 88 ? -2.721 -20.982 -2.431 1 98.61 88 GLY A O 1
ATOM 711 N N . THR A 1 89 ? -3.512 -22.396 -0.899 1 98.51 89 THR A N 1
ATOM 712 C CA . THR A 1 89 ? -3.402 -23.544 -1.793 1 98.51 89 THR A CA 1
ATOM 713 C C . THR A 1 89 ? -4.28 -23.353 -3.027 1 98.51 89 THR A C 1
ATOM 715 O O . THR A 1 89 ? -3.826 -23.554 -4.155 1 98.51 89 THR A O 1
ATOM 718 N N . GLN A 1 90 ? -5.484 -22.943 -2.824 1 98.6 90 GLN A N 1
ATOM 719 C CA . GLN A 1 90 ? -6.423 -22.784 -3.93 1 98.6 90 GLN A CA 1
ATOM 720 C C . GLN A 1 90 ? -5.999 -21.644 -4.852 1 98.6 90 GLN A C 1
ATOM 722 O O . GLN A 1 90 ? -6.123 -21.748 -6.074 1 98.6 90 GLN A O 1
ATOM 727 N N . LEU A 1 91 ? -5.526 -20.6 -4.283 1 98.86 91 LEU A N 1
ATOM 728 C CA . LEU A 1 91 ? -5.021 -19.492 -5.086 1 98.86 91 LEU A CA 1
ATOM 729 C C . LEU A 1 91 ? -3.827 -19.93 -5.927 1 98.86 91 LEU A C 1
ATOM 731 O O . LEU A 1 91 ? -3.757 -19.624 -7.12 1 98.86 91 LEU A O 1
ATOM 735 N N . LEU A 1 92 ? -2.929 -20.651 -5.275 1 98.74 92 LEU A N 1
ATOM 736 C CA . LEU A 1 92 ? -1.742 -21.13 -5.976 1 98.74 92 LEU A CA 1
ATOM 737 C C . LEU A 1 92 ? -2.125 -22.045 -7.133 1 98.74 92 LEU A C 1
ATOM 739 O O . LEU A 1 92 ? -1.578 -21.926 -8.232 1 98.74 92 LEU A O 1
ATOM 743 N N . LEU A 1 93 ? -3.017 -22.906 -6.904 1 98.2 93 LEU A N 1
ATOM 744 C CA . LEU A 1 93 ? -3.476 -23.834 -7.932 1 98.2 93 LEU A CA 1
ATOM 745 C C . LEU A 1 93 ? -4.072 -23.08 -9.117 1 98.2 93 LEU A C 1
ATOM 747 O O . LEU A 1 93 ? -3.775 -23.397 -10.271 1 98.2 93 LEU A O 1
ATOM 751 N N . ARG A 1 94 ? -4.868 -22.119 -8.894 1 98.65 94 ARG A N 1
ATOM 752 C CA . ARG A 1 94 ? -5.534 -21.362 -9.948 1 98.65 94 ARG A CA 1
ATOM 753 C C . ARG A 1 94 ? -4.522 -20.619 -10.813 1 98.65 94 ARG A C 1
ATOM 755 O O . ARG A 1 94 ? -4.604 -20.654 -12.042 1 98.65 94 ARG A O 1
ATOM 762 N N . VAL A 1 95 ? -3.576 -19.951 -10.191 1 98.69 95 VAL A N 1
ATOM 763 C CA . VAL A 1 95 ? -2.59 -19.182 -10.943 1 98.69 95 VAL A CA 1
ATOM 764 C C . VAL A 1 95 ? -1.68 -20.128 -11.723 1 98.69 95 VAL A C 1
ATOM 766 O O . VAL A 1 95 ? -1.353 -19.869 -12.883 1 98.69 95 VAL A O 1
ATOM 769 N N . THR A 1 96 ? -1.306 -21.214 -11.109 1 98.27 96 THR A N 1
ATOM 770 C CA . THR A 1 96 ? -0.441 -22.183 -11.773 1 98.27 96 THR A CA 1
ATOM 771 C C . THR A 1 96 ? -1.15 -22.811 -12.969 1 98.27 96 THR A C 1
ATOM 773 O O . THR A 1 96 ? -0.576 -22.912 -14.055 1 98.27 96 THR A O 1
ATOM 776 N N . GLN A 1 97 ? -2.366 -23.196 -12.755 1 97.85 97 GLN A N 1
ATOM 777 C CA . GLN A 1 97 ? -3.137 -23.782 -13.846 1 97.85 97 GLN A CA 1
ATOM 778 C C . GLN A 1 97 ? -3.3 -22.794 -14.997 1 97.85 97 GLN A C 1
ATOM 780 O O . GLN A 1 97 ? -3.243 -23.18 -16.167 1 97.85 97 GLN A O 1
ATOM 785 N N . TRP A 1 98 ? -3.579 -21.554 -14.671 1 98.45 98 TRP A N 1
ATOM 786 C CA . TRP A 1 98 ? -3.688 -20.509 -15.683 1 98.45 98 TRP A CA 1
ATOM 787 C C . TRP A 1 98 ? -2.44 -20.467 -16.559 1 98.45 98 TRP A C 1
ATOM 789 O O . TRP A 1 98 ? -2.537 -20.394 -17.786 1 98.45 98 TRP A O 1
ATOM 799 N N . PHE A 1 99 ? -1.228 -20.52 -15.987 1 98.35 99 PHE A N 1
ATOM 800 C CA . PHE A 1 99 ? 0.023 -20.524 -16.737 1 98.35 99 PHE A CA 1
ATOM 801 C C . PHE A 1 99 ? 0.11 -21.751 -17.637 1 98.35 99 PHE A C 1
ATOM 803 O O . PHE A 1 99 ? 0.477 -21.643 -18.809 1 98.35 99 PHE A O 1
ATOM 810 N N . PHE A 1 100 ? -0.254 -22.84 -17.063 1 97.54 100 PHE A N 1
ATOM 811 C CA . PHE A 1 100 ? -0.122 -24.083 -17.814 1 97.54 100 PHE A CA 1
ATOM 812 C C . PHE A 1 100 ? -1.121 -24.129 -18.964 1 97.54 100 PHE A C 1
ATOM 814 O O . PHE A 1 100 ? -0.823 -24.67 -20.031 1 97.54 100 PHE A O 1
ATOM 821 N N . ASP A 1 101 ? -2.26 -23.555 -18.749 1 97.23 101 ASP A N 1
ATOM 822 C CA . ASP A 1 101 ? -3.251 -23.456 -19.816 1 97.23 101 ASP A CA 1
ATOM 823 C C . ASP A 1 101 ? -2.748 -22.567 -20.951 1 97.23 101 ASP A C 1
ATOM 825 O O . ASP A 1 101 ? -3.243 -22.65 -22.077 1 97.23 101 ASP A O 1
ATOM 829 N N . GLN A 1 102 ? -1.809 -21.777 -20.669 1 95.93 102 GLN A N 1
ATOM 830 C CA . GLN A 1 102 ? -1.195 -20.917 -21.675 1 95.93 102 GLN A CA 1
ATOM 831 C C . GLN A 1 102 ? 0.085 -21.54 -22.224 1 95.93 102 GLN A C 1
ATOM 833 O O . GLN A 1 102 ? 0.959 -20.832 -22.73 1 95.93 102 GLN A O 1
ATOM 838 N N . GLU A 1 103 ? 0.302 -22.736 -21.962 1 94.48 103 GLU A N 1
ATOM 839 C CA . GLU A 1 103 ? 1.369 -23.564 -22.517 1 94.48 103 GLU A CA 1
ATOM 840 C C . GLU A 1 103 ? 2.72 -23.208 -21.903 1 94.48 103 GLU A C 1
ATOM 842 O O . GLU A 1 103 ? 3.763 -23.397 -22.533 1 94.48 103 GLU A O 1
ATOM 847 N N . THR A 1 104 ? 2.617 -22.618 -20.759 1 96 104 THR A N 1
ATOM 848 C CA . THR A 1 104 ? 3.837 -22.419 -19.984 1 96 104 THR A CA 1
ATOM 849 C C . THR A 1 104 ? 4.34 -23.743 -19.417 1 96 104 THR A C 1
ATOM 851 O O . THR A 1 104 ? 3.547 -24.569 -18.958 1 96 104 THR A O 1
ATOM 854 N N . THR A 1 105 ? 5.663 -23.867 -19.399 1 96.32 105 THR A N 1
ATOM 855 C CA . THR A 1 105 ? 6.21 -25.131 -18.918 1 96.32 105 THR A CA 1
ATOM 856 C C . THR A 1 105 ? 6.974 -24.927 -17.613 1 96.32 105 THR A C 1
ATOM 858 O O . THR A 1 105 ? 7.274 -25.891 -16.906 1 96.32 105 THR A O 1
ATOM 861 N N . GLU A 1 106 ? 7.298 -23.667 -17.366 1 97.81 106 GLU A N 1
ATOM 862 C CA . GLU A 1 106 ? 8.054 -23.321 -16.166 1 97.81 106 GLU A CA 1
ATOM 863 C C . GLU A 1 106 ? 7.556 -22.012 -15.559 1 97.81 106 GLU A C 1
ATOM 865 O O . GLU A 1 106 ? 7.343 -21.031 -16.275 1 97.81 106 GLU A O 1
ATOM 870 N N . ILE A 1 107 ? 7.333 -22.077 -14.306 1 98.58 107 ILE A N 1
ATOM 871 C CA . ILE A 1 107 ? 6.888 -20.91 -13.552 1 98.58 107 ILE A CA 1
ATOM 872 C C . ILE A 1 107 ? 7.86 -20.633 -12.408 1 98.58 107 ILE A C 1
ATOM 874 O O . ILE A 1 107 ? 8.331 -21.561 -11.747 1 98.58 107 ILE A O 1
ATOM 878 N N . SER A 1 108 ? 8.156 -19.398 -12.167 1 98.62 108 SER A N 1
ATOM 879 C CA . SER A 1 108 ? 9.054 -19.057 -11.068 1 98.62 108 SER A CA 1
ATOM 880 C C . SER A 1 108 ? 8.363 -18.159 -10.048 1 98.62 108 SER A C 1
ATOM 882 O O . SER A 1 108 ? 7.288 -17.618 -10.317 1 98.62 108 SER A O 1
ATOM 884 N N . LEU A 1 109 ? 8.901 -18.075 -8.88 1 98.47 109 LEU A N 1
ATOM 885 C CA . LEU A 1 109 ? 8.581 -17.09 -7.853 1 98.47 109 LEU A CA 1
ATOM 886 C C . LEU A 1 109 ? 9.767 -16.874 -6.919 1 98.47 109 LEU A C 1
ATOM 888 O O . LEU A 1 109 ? 10.764 -17.595 -6.998 1 98.47 109 LEU A O 1
ATOM 892 N N . THR A 1 110 ? 9.698 -15.831 -6.09 1 98.21 110 THR A N 1
ATOM 893 C CA . THR A 1 110 ? 10.692 -15.609 -5.046 1 98.21 110 THR A CA 1
ATOM 894 C C . THR A 1 110 ? 10.022 -15.468 -3.682 1 98.21 110 THR A C 1
ATOM 896 O O . THR A 1 110 ? 8.86 -15.068 -3.594 1 98.21 110 THR A O 1
ATOM 899 N N . THR A 1 111 ? 10.723 -15.864 -2.68 1 98.48 111 THR A N 1
ATOM 900 C CA . THR A 1 111 ? 10.272 -15.705 -1.302 1 98.48 111 THR A CA 1
ATOM 901 C C . THR A 1 111 ? 11.462 -15.581 -0.354 1 98.48 111 THR A C 1
ATOM 903 O O . THR A 1 111 ? 12.604 -15.827 -0.747 1 98.48 111 THR A O 1
ATOM 906 N N . ASP A 1 112 ? 11.223 -15.171 0.901 1 98.12 112 ASP A N 1
ATOM 907 C CA . ASP A 1 112 ? 12.291 -15.079 1.892 1 98.12 112 ASP A CA 1
ATOM 908 C C . ASP A 1 112 ? 12.754 -16.467 2.33 1 98.12 112 ASP A C 1
ATOM 910 O O . ASP A 1 112 ? 11.934 -17.322 2.671 1 98.12 112 ASP A O 1
ATOM 914 N N . PRO A 1 113 ? 14.088 -16.65 2.312 1 97.67 113 PRO A N 1
ATOM 915 C CA . PRO A 1 113 ? 14.579 -17.939 2.807 1 97.67 113 PRO A CA 1
ATOM 916 C C . PRO A 1 113 ? 14.168 -18.211 4.252 1 97.67 113 PRO A C 1
ATOM 918 O O . PRO A 1 113 ? 14.209 -17.307 5.09 1 97.67 113 PRO A O 1
ATOM 921 N N . GLY A 1 114 ? 13.683 -19.386 4.546 1 96.52 114 GLY A N 1
ATOM 922 C CA . GLY A 1 114 ? 13.326 -19.783 5.899 1 96.52 114 GLY A CA 1
ATOM 923 C C . GLY A 1 114 ? 11.926 -19.354 6.296 1 96.52 114 GLY A C 1
ATOM 924 O O . GLY A 1 114 ? 11.473 -19.644 7.405 1 96.52 114 GLY A O 1
ATOM 925 N N . SER A 1 115 ? 11.235 -18.712 5.39 1 97.32 115 SER A N 1
ATOM 926 C CA . SER A 1 115 ? 9.88 -18.255 5.681 1 97.32 115 SER A CA 1
ATOM 927 C C . SER A 1 115 ? 8.887 -19.412 5.647 1 97.32 115 SER A C 1
ATOM 929 O O . SER A 1 115 ? 9.191 -20.482 5.115 1 97.32 115 SER A O 1
ATOM 931 N N . LYS A 1 116 ? 7.708 -19.193 6.198 1 97.07 116 LYS A N 1
ATOM 932 C CA . LYS A 1 116 ? 6.616 -20.154 6.073 1 97.07 116 LYS A CA 1
ATOM 933 C C . LYS A 1 116 ? 6.223 -20.352 4.612 1 97.07 116 LYS A C 1
ATOM 935 O O . LYS A 1 116 ? 5.8 -21.441 4.219 1 97.07 116 LYS A O 1
ATOM 940 N N . ALA A 1 117 ? 6.414 -19.323 3.824 1 98.19 117 ALA A N 1
ATOM 941 C CA . ALA A 1 117 ? 6.091 -19.391 2.401 1 98.19 117 ALA A CA 1
ATOM 942 C C . ALA A 1 117 ? 6.972 -20.412 1.687 1 98.19 117 ALA A C 1
ATOM 944 O O . ALA A 1 117 ? 6.498 -21.154 0.823 1 98.19 117 ALA A O 1
ATOM 945 N N . GLU A 1 118 ? 8.25 -20.379 2.052 1 98.26 118 GLU A N 1
ATOM 946 C CA . GLU A 1 118 ? 9.158 -21.355 1.457 1 98.26 118 GLU A CA 1
ATOM 947 C C . GLU A 1 118 ? 8.633 -22.777 1.635 1 98.26 118 GLU A C 1
ATOM 949 O O . GLU A 1 118 ? 8.544 -23.537 0.668 1 98.26 118 GLU A O 1
ATOM 954 N N . TYR A 1 119 ? 8.266 -23.112 2.822 1 97.64 119 TYR A N 1
ATOM 955 C CA . TYR A 1 119 ? 7.755 -24.443 3.133 1 97.64 119 TYR A CA 1
ATOM 956 C C . TYR A 1 119 ? 6.437 -24.703 2.413 1 97.64 119 TYR A C 1
ATOM 958 O O . TYR A 1 119 ? 6.228 -25.786 1.862 1 97.64 119 TYR A O 1
ATOM 966 N N . PHE A 1 120 ? 5.637 -23.712 2.397 1 98.49 120 PHE A N 1
ATOM 967 C CA . PHE A 1 120 ? 4.349 -23.77 1.716 1 98.49 120 PHE A CA 1
ATOM 968 C C . PHE A 1 120 ? 4.527 -24.169 0.256 1 98.49 120 PHE A C 1
ATOM 970 O O . PHE A 1 120 ? 3.845 -25.072 -0.234 1 98.49 120 PHE A O 1
ATOM 977 N N . TYR A 1 121 ? 5.414 -23.556 -0.396 1 98.52 121 TYR A N 1
ATOM 978 C CA . TYR A 1 121 ? 5.623 -23.8 -1.819 1 98.52 121 TYR A CA 1
ATOM 979 C C . TYR A 1 121 ? 6.285 -25.154 -2.047 1 98.52 121 TYR A C 1
ATOM 981 O O . TYR A 1 121 ? 5.896 -25.897 -2.952 1 98.52 121 TYR A O 1
ATOM 989 N N . GLN A 1 122 ? 7.26 -25.465 -1.222 1 98.17 122 GLN A N 1
ATOM 990 C CA . GLN A 1 122 ? 7.975 -26.727 -1.386 1 98.17 122 GLN A CA 1
ATOM 991 C C . GLN A 1 122 ? 7.04 -27.917 -1.191 1 98.17 122 GLN A C 1
ATOM 993 O O . GLN A 1 122 ? 7.128 -28.908 -1.919 1 98.17 122 GLN A O 1
ATOM 998 N N . GLN A 1 123 ? 6.16 -27.831 -0.291 1 97.69 123 GLN A N 1
ATOM 999 C CA . GLN A 1 123 ? 5.188 -28.889 -0.036 1 97.69 123 GLN A CA 1
ATOM 1000 C C . GLN A 1 123 ? 4.25 -29.072 -1.225 1 97.69 123 GLN A C 1
ATOM 1002 O O . GLN A 1 123 ? 3.55 -30.082 -1.321 1 97.69 123 GLN A O 1
ATOM 1007 N N . ARG A 1 124 ? 4.303 -28.193 -2.128 1 97.29 124 ARG A N 1
ATOM 1008 C CA . ARG A 1 124 ? 3.367 -28.214 -3.247 1 97.29 124 ARG A CA 1
ATOM 1009 C C . ARG A 1 124 ? 4.104 -28.335 -4.576 1 97.29 124 ARG A C 1
ATOM 1011 O O . ARG A 1 124 ? 3.594 -27.913 -5.616 1 97.29 124 ARG A O 1
ATOM 1018 N N . GLY A 1 125 ? 5.322 -28.79 -4.47 1 97.36 125 GLY A N 1
ATOM 1019 C CA . GLY A 1 125 ? 6.034 -29.256 -5.65 1 97.36 125 GLY A CA 1
ATOM 1020 C C . GLY A 1 125 ? 6.94 -28.201 -6.256 1 97.36 125 GLY A C 1
ATOM 1021 O O . GLY A 1 125 ? 7.506 -28.405 -7.332 1 97.36 125 GLY A O 1
ATOM 1022 N N . TRP A 1 126 ? 7.124 -27.099 -5.599 1 98.61 126 TRP A N 1
ATOM 1023 C CA . TRP A 1 126 ? 8.07 -26.089 -6.062 1 98.61 126 TRP A CA 1
ATOM 1024 C C . TRP A 1 126 ? 9.486 -26.416 -5.598 1 98.61 126 TRP A C 1
ATOM 1026 O O . TRP A 1 126 ? 9.691 -26.834 -4.456 1 98.61 126 TRP A O 1
ATOM 1036 N N . GLN A 1 127 ? 10.432 -26.178 -6.486 1 98.17 127 GLN A N 1
ATOM 1037 C CA . GLN A 1 127 ? 11.805 -26.589 -6.212 1 98.17 127 GLN A CA 1
ATOM 1038 C C . GLN A 1 127 ? 12.732 -25.38 -6.118 1 98.17 127 GLN A C 1
ATOM 1040 O O . GLN A 1 127 ? 12.646 -24.46 -6.934 1 98.17 127 GLN A O 1
ATOM 1045 N N . PRO A 1 128 ? 13.591 -25.404 -5.134 1 98.18 128 PRO A N 1
ATOM 1046 C CA . PRO A 1 128 ? 14.579 -24.325 -5.069 1 98.18 128 PRO A CA 1
ATOM 1047 C C . PRO A 1 128 ? 15.495 -24.289 -6.29 1 98.18 128 PRO A C 1
ATOM 1049 O O . PRO A 1 128 ? 15.874 -25.34 -6.814 1 98.18 128 PRO A O 1
ATOM 1052 N N . SER A 1 129 ? 15.711 -23.061 -6.725 1 98.03 129 SER A N 1
ATOM 1053 C CA . SER A 1 129 ? 16.549 -22.903 -7.908 1 98.03 129 SER A CA 1
ATOM 1054 C C . SER A 1 129 ? 17.592 -21.809 -7.705 1 98.03 129 SER A C 1
ATOM 1056 O O . SER A 1 129 ? 18.028 -21.173 -8.667 1 98.03 129 SER A O 1
ATOM 1058 N N . GLY A 1 130 ? 17.92 -21.442 -6.498 1 97.8 130 GLY A N 1
ATOM 1059 C CA . GLY A 1 130 ? 18.945 -20.45 -6.218 1 97.8 130 GLY A CA 1
ATOM 1060 C C . GLY A 1 130 ? 18.42 -19.248 -5.456 1 97.8 130 GLY A C 1
ATOM 1061 O O . GLY A 1 130 ? 17.323 -19.292 -4.895 1 97.8 130 GLY A O 1
ATOM 1062 N N . ILE A 1 131 ? 19.36 -18.2 -5.299 1 98.31 131 ILE A N 1
ATOM 1063 C CA . ILE A 1 131 ? 19.068 -16.947 -4.612 1 98.31 131 ILE A CA 1
ATOM 1064 C C .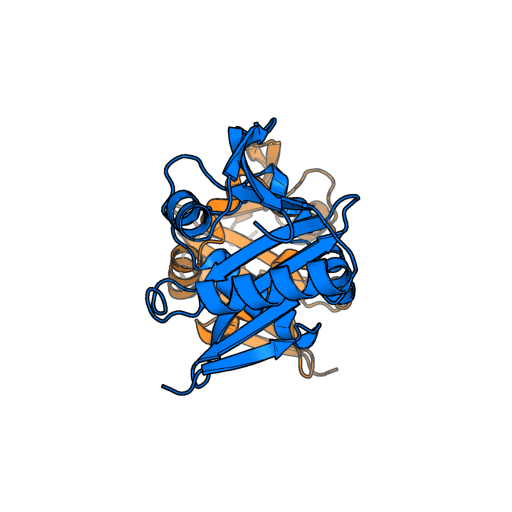 ILE A 1 131 ? 19.217 -15.778 -5.583 1 98.31 131 ILE A C 1
ATOM 1066 O O . ILE A 1 131 ? 20.166 -15.733 -6.369 1 98.31 131 ILE A O 1
ATOM 1070 N N . ASP A 1 132 ? 18.251 -14.891 -5.587 1 97.31 132 ASP A N 1
ATOM 1071 C CA . ASP A 1 132 ? 18.341 -13.768 -6.515 1 97.31 132 ASP A CA 1
ATOM 1072 C C . ASP A 1 132 ? 19.256 -12.675 -5.967 1 97.31 132 ASP A C 1
ATOM 1074 O O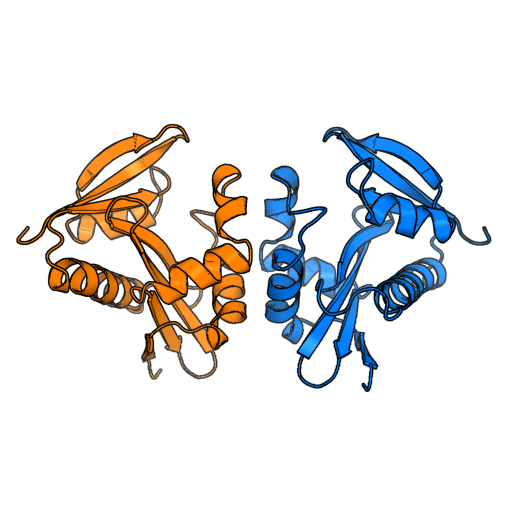 . ASP A 1 132 ? 19.878 -12.847 -4.917 1 97.31 132 ASP A O 1
ATOM 1078 N N . GLU A 1 133 ? 19.393 -11.582 -6.676 1 97.41 133 GLU A N 1
ATOM 1079 C CA . GLU A 1 133 ? 20.334 -10.515 -6.349 1 97.41 133 GLU A CA 1
ATOM 1080 C C . GLU A 1 133 ? 19.923 -9.79 -5.07 1 97.41 133 GLU A C 1
ATOM 1082 O O . GLU A 1 133 ? 20.719 -9.051 -4.486 1 97.41 133 GLU A O 1
ATOM 1087 N N . PHE A 1 134 ? 18.742 -10.108 -4.595 1 96.97 134 PHE A N 1
ATOM 1088 C CA . PHE A 1 134 ? 18.239 -9.426 -3.408 1 96.97 134 PHE A CA 1
ATOM 1089 C C . PHE A 1 134 ? 18.248 -10.36 -2.203 1 96.97 134 PHE A C 1
ATOM 1091 O O . PHE A 1 134 ? 17.772 -9.997 -1.126 1 96.97 134 PHE A O 1
ATOM 1098 N N . GLY A 1 135 ? 18.664 -11.515 -2.398 1 97.64 135 GLY A N 1
ATOM 1099 C CA . GLY A 1 135 ? 18.779 -12.455 -1.295 1 97.64 135 GLY A CA 1
ATOM 1100 C C . GLY A 1 135 ? 17.535 -13.3 -1.099 1 97.64 135 GLY A C 1
ATOM 1101 O O . GLY A 1 135 ? 17.403 -13.996 -0.091 1 97.64 135 GLY A O 1
ATOM 1102 N N . GLN A 1 136 ? 16.686 -13.286 -2.012 1 98.21 136 GLN A N 1
ATOM 1103 C CA . GLN A 1 136 ? 15.475 -14.094 -1.917 1 98.21 136 GLN A CA 1
ATOM 1104 C C . GLN A 1 136 ? 15.656 -15.441 -2.611 1 98.21 136 GLN A C 1
ATOM 1106 O O . GLN A 1 136 ? 16.374 -15.539 -3.608 1 98.21 136 GLN A O 1
ATOM 1111 N N . LEU A 1 137 ? 15.005 -16.403 -2.078 1 98.57 137 LEU A N 1
ATOM 1112 C CA . LEU A 1 137 ? 15.023 -17.746 -2.647 1 98.57 137 LEU A CA 1
ATOM 1113 C C . LEU A 1 137 ? 14.176 -17.81 -3.914 1 98.57 137 LEU A C 1
ATOM 1115 O O . LEU A 1 137 ? 13.034 -17.346 -3.926 1 98.57 137 LEU A O 1
ATOM 1119 N N . ILE A 1 138 ? 14.733 -18.339 -4.98 1 98.65 138 ILE A N 1
ATOM 1120 C CA . ILE A 1 138 ? 13.99 -18.582 -6.211 1 98.65 138 ILE A CA 1
ATOM 1121 C C . ILE A 1 138 ? 13.399 -19.99 -6.188 1 98.65 138 ILE A C 1
ATOM 1123 O O . ILE A 1 138 ? 14.108 -20.963 -5.92 1 98.65 138 ILE A O 1
ATOM 1127 N N . LEU A 1 139 ? 12.108 -20.113 -6.421 1 98.78 139 LEU A N 1
ATOM 1128 C CA . LEU A 1 139 ? 11.433 -21.399 -6.56 1 98.78 139 LEU A CA 1
ATOM 1129 C C . LEU A 1 139 ? 10.82 -21.544 -7.949 1 98.78 139 LEU A C 1
ATOM 1131 O O . LEU A 1 139 ? 10.331 -20.568 -8.522 1 98.78 139 LEU A O 1
ATOM 1135 N N . LYS A 1 140 ? 10.828 -22.78 -8.401 1 98.63 140 LYS A N 1
ATOM 1136 C CA . LYS A 1 140 ? 10.295 -23.059 -9.731 1 98.63 140 LYS A CA 1
ATOM 1137 C C . LYS A 1 140 ? 9.328 -24.239 -9.699 1 98.63 140 LYS A C 1
ATOM 1139 O O . LYS A 1 140 ? 9.479 -25.15 -8.883 1 98.63 140 LYS A O 1
ATOM 1144 N N . LYS A 1 141 ? 8.4 -24.168 -10.528 1 98.34 141 LYS A N 1
ATOM 1145 C CA . LYS A 1 141 ? 7.442 -25.238 -10.79 1 98.34 141 LYS A CA 1
ATOM 1146 C C . LYS A 1 141 ? 7.393 -25.58 -12.277 1 98.34 141 LYS A C 1
ATOM 1148 O O . LYS A 1 141 ? 7.395 -24.685 -13.125 1 98.34 141 LYS A O 1
ATOM 1153 N N . TYR A 1 142 ? 7.375 -26.828 -12.565 1 96.85 142 TYR A N 1
ATOM 1154 C CA . TYR A 1 142 ? 7.352 -27.31 -13.942 1 96.85 142 TYR A CA 1
ATOM 1155 C C . TYR A 1 142 ? 6.05 -28.043 -14.241 1 96.85 142 TYR A C 1
ATOM 1157 O O . TYR A 1 142 ? 5.49 -28.709 -13.367 1 96.85 142 TYR A O 1
ATOM 1165 N N . ARG A 1 143 ? 5.641 -27.863 -15.419 1 92.66 143 ARG A N 1
ATOM 1166 C CA . ARG A 1 143 ? 4.452 -28.602 -15.831 1 92.66 143 ARG A CA 1
ATOM 1167 C C . ARG A 1 143 ? 4.674 -30.106 -15.715 1 92.66 143 ARG A C 1
ATOM 1169 O O . ARG A 1 143 ? 5.705 -30.622 -16.15 1 92.66 143 ARG A O 1
ATOM 1176 N N . GLY A 1 144 ? 3.655 -30.832 -15.225 1 80.17 144 GLY A N 1
ATOM 1177 C CA . GLY A 1 144 ? 3.739 -32.283 -15.197 1 80.17 144 GLY A CA 1
ATOM 1178 C C . GLY A 1 144 ? 4.547 -32.812 -14.027 1 80.17 144 GLY A C 1
ATOM 1179 O O . GLY A 1 144 ? 4.731 -34.023 -13.89 1 80.17 144 GLY A O 1
ATOM 1180 N N . LYS A 1 145 ? 5.107 -31.972 -13.288 1 68.76 145 LYS A N 1
ATOM 1181 C CA . LYS A 1 145 ? 5.843 -32.407 -12.105 1 68.76 145 LYS A CA 1
ATOM 1182 C C . LYS A 1 145 ? 5.173 -31.91 -10.827 1 68.76 145 LYS A C 1
ATOM 1184 O O . LYS A 1 145 ? 4.584 -30.827 -10.809 1 68.76 145 LYS A O 1
ATOM 1189 N N . MET B 1 1 ? -18.293 19.522 -8.276 1 68.4 1 MET B N 1
ATOM 1190 C CA . MET B 1 1 ? -18.162 18.243 -7.584 1 68.4 1 MET B CA 1
ATOM 1191 C C . MET B 1 1 ? -18.121 18.444 -6.073 1 68.4 1 MET B C 1
ATOM 1193 O O . MET B 1 1 ? -17.522 19.405 -5.586 1 68.4 1 MET B O 1
ATOM 1197 N N . SER B 1 2 ? -18.965 17.689 -5.364 1 88.31 2 SER B N 1
ATOM 1198 C CA . SER B 1 2 ? -19.076 17.907 -3.926 1 88.31 2 SER B CA 1
ATOM 1199 C C . SER B 1 2 ? -17.886 17.307 -3.183 1 88.31 2 SER B C 1
ATOM 1201 O O . SER B 1 2 ? -17.491 16.17 -3.448 1 88.31 2 SER B O 1
ATOM 1203 N N . ILE B 1 3 ? -17.123 18.057 -2.466 1 94.65 3 ILE B N 1
ATOM 1204 C CA . ILE B 1 3 ? -15.956 17.665 -1.683 1 94.65 3 ILE B CA 1
ATOM 1205 C C . ILE B 1 3 ? -16.291 17.72 -0.194 1 94.65 3 ILE B C 1
ATOM 1207 O O . ILE B 1 3 ? -16.791 18.734 0.299 1 94.65 3 ILE B O 1
ATOM 1211 N N . ILE B 1 4 ? -16.145 16.585 0.443 1 97.76 4 ILE B N 1
ATOM 1212 C CA . ILE B 1 4 ? -16.417 16.497 1.874 1 97.76 4 ILE B CA 1
ATOM 1213 C C . ILE B 1 4 ? -15.208 15.904 2.594 1 97.76 4 ILE B C 1
ATOM 1215 O O . ILE B 1 4 ? -14.599 14.946 2.111 1 97.76 4 ILE B O 1
ATOM 1219 N N . PHE B 1 5 ? -14.915 16.399 3.814 1 98.53 5 PHE B N 1
ATOM 1220 C CA . PHE B 1 5 ? -13.806 15.908 4.624 1 98.53 5 PHE B CA 1
ATOM 1221 C C . PHE B 1 5 ? -14.32 15.164 5.85 1 98.53 5 PHE B C 1
ATOM 1223 O O . PHE B 1 5 ? -15.213 15.649 6.548 1 98.53 5 PHE B O 1
ATOM 1230 N N . HIS B 1 6 ? -13.756 14.002 6.045 1 98.27 6 HIS B N 1
ATOM 1231 C CA . HIS B 1 6 ? -14.09 13.15 7.181 1 98.27 6 HIS B CA 1
ATOM 1232 C C . HIS B 1 6 ? -12.858 12.853 8.029 1 98.27 6 HIS B C 1
ATOM 1234 O O . HIS B 1 6 ? -11.736 12.845 7.519 1 98.27 6 HIS B O 1
ATOM 1240 N N . LYS B 1 7 ? -13.139 12.613 9.348 1 98.69 7 LYS B N 1
ATOM 1241 C CA . LYS B 1 7 ? -12.073 12.015 10.147 1 98.69 7 LYS B CA 1
ATOM 1242 C C . LYS B 1 7 ? -11.721 10.62 9.638 1 98.69 7 LYS B C 1
ATOM 1244 O O . LYS B 1 7 ? -12.609 9.839 9.287 1 98.69 7 LYS B O 1
ATOM 1249 N N . LEU B 1 8 ? -10.425 10.327 9.681 1 98.57 8 LEU B N 1
ATOM 1250 C CA . LEU B 1 8 ? -9.975 8.997 9.285 1 98.57 8 LEU B CA 1
ATOM 1251 C C . LEU B 1 8 ? -10.377 7.956 10.324 1 98.57 8 LEU B C 1
ATOM 1253 O O . LEU B 1 8 ? -10.278 8.203 11.528 1 98.57 8 LEU B O 1
ATOM 1257 N N . THR B 1 9 ? -10.842 6.835 9.851 1 97.96 9 THR B N 1
ATOM 1258 C CA . THR B 1 9 ? -11.113 5.67 10.686 1 97.96 9 THR B CA 1
ATOM 1259 C C . THR B 1 9 ? -10.548 4.404 10.049 1 97.96 9 THR B C 1
ATOM 1261 O O . THR B 1 9 ? -10.024 4.445 8.933 1 97.96 9 THR B O 1
ATOM 1264 N N . GLU B 1 10 ? -10.655 3.313 10.772 1 96.8 10 GLU B N 1
ATOM 1265 C CA . GLU B 1 10 ? -10.175 2.024 10.282 1 96.8 10 GLU B CA 1
ATOM 1266 C C . GLU B 1 10 ? -10.855 1.645 8.969 1 96.8 10 GLU B C 1
ATOM 1268 O O . GLU B 1 10 ? -10.253 0.983 8.121 1 96.8 10 GLU B O 1
ATOM 1273 N N . ARG B 1 11 ? -12.011 2.152 8.727 1 95.58 11 ARG B N 1
ATOM 1274 C CA . ARG B 1 11 ? -12.772 1.816 7.528 1 95.58 11 ARG B CA 1
ATOM 1275 C C . ARG B 1 11 ? -12.127 2.417 6.283 1 95.58 11 ARG B C 1
ATOM 1277 O O . ARG B 1 11 ? -12.448 2.023 5.16 1 95.58 11 ARG B O 1
ATOM 1284 N N . ASN B 1 12 ? -11.247 3.372 6.484 1 97.85 12 ASN B N 1
ATOM 1285 C CA . ASN B 1 12 ? -10.63 4.076 5.365 1 97.85 12 ASN B CA 1
ATOM 1286 C C . ASN B 1 12 ? -9.299 3.443 4.969 1 97.85 12 ASN B C 1
ATOM 1288 O O . ASN B 1 12 ? -8.639 3.908 4.038 1 97.85 12 ASN B O 1
ATOM 1292 N N . LEU B 1 13 ? -8.95 2.41 5.618 1 97.13 13 LEU B N 1
ATOM 1293 C CA . LEU B 1 13 ? -7.611 1.855 5.448 1 97.13 13 LEU B CA 1
ATOM 1294 C C . LEU B 1 13 ? -7.341 1.526 3.983 1 97.13 13 LEU B C 1
ATOM 1296 O O . LEU B 1 13 ? -6.315 1.929 3.431 1 97.13 13 LEU B O 1
ATOM 1300 N N . LYS B 1 14 ? -8.3 0.919 3.313 1 96.36 14 LYS B N 1
ATOM 1301 C CA . LYS B 1 14 ? -8.123 0.55 1.911 1 96.36 14 LYS B CA 1
ATOM 1302 C C . LYS B 1 14 ? -7.953 1.787 1.034 1 96.36 14 LYS B C 1
ATOM 1304 O O . LYS B 1 14 ? -7.168 1.777 0.083 1 96.36 14 LYS B O 1
ATOM 1309 N N . ASP B 1 15 ? -8.614 2.797 1.369 1 97.61 15 ASP B N 1
ATOM 1310 C CA . ASP B 1 15 ? -8.566 4.036 0.599 1 97.61 15 ASP B CA 1
ATOM 1311 C C . ASP B 1 15 ? -7.231 4.751 0.792 1 97.61 15 ASP B C 1
ATOM 1313 O O . ASP B 1 15 ? -6.7 5.35 -0.146 1 97.61 15 ASP B O 1
ATOM 1317 N N . ILE B 1 16 ? -6.687 4.635 1.986 1 98.43 16 ILE B N 1
ATOM 1318 C CA . ILE B 1 16 ? -5.381 5.209 2.291 1 98.43 16 ILE B CA 1
ATOM 1319 C C . ILE B 1 16 ? -4.318 4.577 1.396 1 98.43 16 ILE B C 1
ATOM 1321 O O . ILE B 1 16 ? -3.511 5.283 0.785 1 98.43 16 ILE B O 1
ATOM 1325 N N . TYR B 1 17 ? -4.393 3.299 1.252 1 98.3 17 TYR B N 1
ATOM 1326 C CA . TYR B 1 17 ? -3.409 2.607 0.428 1 98.3 17 TYR B CA 1
ATOM 1327 C C . TYR B 1 17 ? -3.563 2.987 -1.04 1 98.3 17 TYR B C 1
ATOM 1329 O O . TYR B 1 17 ? -2.573 3.242 -1.729 1 98.3 17 TYR B O 1
ATOM 1337 N N . GLU B 1 18 ? -4.78 3 -1.469 1 97.54 18 GLU B N 1
ATOM 1338 C CA . GLU B 1 18 ? -5.049 3.331 -2.865 1 97.54 18 GLU B CA 1
ATOM 1339 C C . GLU B 1 18 ? -4.536 4.726 -3.21 1 97.54 18 GLU B C 1
ATOM 1341 O O . GLU B 1 18 ? -3.933 4.928 -4.266 1 97.54 18 GLU B O 1
ATOM 1346 N N . ILE B 1 19 ? -4.768 5.608 -2.352 1 98.29 19 ILE B N 1
ATOM 1347 C CA . ILE B 1 19 ? -4.322 6.979 -2.571 1 98.29 19 ILE B CA 1
ATOM 1348 C C . ILE B 1 19 ? -2.796 7.038 -2.529 1 98.29 19 ILE B C 1
ATOM 1350 O O . ILE B 1 19 ? -2.167 7.621 -3.415 1 98.29 19 ILE B O 1
ATOM 1354 N N . ARG B 1 20 ? -2.199 6.411 -1.532 1 98.41 20 ARG B N 1
ATOM 1355 C CA . ARG B 1 20 ? -0.755 6.457 -1.326 1 98.41 20 ARG B CA 1
ATOM 1356 C C . ARG B 1 20 ? -0.011 5.926 -2.547 1 98.41 20 ARG B C 1
ATOM 1358 O O . ARG B 1 20 ? 1.03 6.466 -2.929 1 98.41 20 ARG B O 1
ATOM 1365 N N . PHE B 1 21 ? -0.552 4.963 -3.19 1 97.99 21 PHE B N 1
ATOM 1366 C CA . PHE B 1 21 ? 0.153 4.314 -4.289 1 97.99 21 PHE B CA 1
ATOM 1367 C C . PHE B 1 21 ? -0.321 4.856 -5.632 1 97.99 21 PHE B C 1
ATOM 1369 O O . PHE B 1 21 ? 0.078 4.356 -6.685 1 97.99 21 PHE B O 1
ATOM 1376 N N . SER B 1 22 ? -1.091 5.887 -5.648 1 97.44 22 SER B N 1
ATOM 1377 C CA . SER B 1 22 ? -1.575 6.49 -6.886 1 97.44 22 SER B CA 1
ATOM 1378 C C . SER B 1 22 ? -0.712 7.678 -7.297 1 97.44 22 SER B C 1
ATOM 1380 O O . SER B 1 22 ? -0.807 8.159 -8.428 1 97.44 22 SER B O 1
ATOM 1382 N N . VAL B 1 23 ? 0.134 8.14 -6.404 1 97.25 23 VAL B N 1
ATOM 1383 C CA . VAL B 1 23 ? 0.824 9.404 -6.639 1 97.25 23 VAL B CA 1
ATOM 1384 C C . VAL B 1 23 ? 2.04 9.17 -7.533 1 97.25 23 VAL B C 1
ATOM 1386 O O . VAL B 1 23 ? 2.582 8.063 -7.578 1 97.25 23 VAL B O 1
ATOM 1389 N N . HIS B 1 24 ? 2.524 10.267 -8.148 1 94.48 24 HIS B N 1
ATOM 1390 C CA . HIS B 1 24 ? 3.636 10.173 -9.086 1 94.48 24 HIS B CA 1
ATOM 1391 C C . HIS B 1 24 ? 4.908 10.772 -8.495 1 94.48 24 HIS B C 1
ATOM 1393 O O . HIS B 1 24 ? 6.008 10.517 -8.991 1 94.48 24 HIS B O 1
ATOM 1399 N N . GLU B 1 25 ? 4.724 11.6 -7.501 1 94.32 25 GLU B N 1
ATOM 1400 C CA . GLU B 1 25 ? 5.856 12.168 -6.775 1 94.32 25 GLU B CA 1
ATOM 1401 C C . GLU B 1 25 ? 5.809 11.79 -5.297 1 94.32 25 GLU B C 1
ATOM 1403 O O . GLU B 1 25 ? 4.759 11.394 -4.785 1 94.32 25 GLU B O 1
ATOM 1408 N N . ASN B 1 26 ? 7.04 11.87 -4.651 1 95.91 26 ASN B N 1
ATOM 1409 C CA . ASN B 1 26 ? 7.142 11.483 -3.248 1 95.91 26 ASN B CA 1
ATOM 1410 C C . ASN B 1 26 ? 6.655 10.054 -3.023 1 95.91 26 ASN B C 1
ATOM 1412 O O . ASN B 1 26 ? 5.895 9.793 -2.089 1 95.91 26 ASN B O 1
ATOM 1416 N N . GLN B 1 27 ? 7.047 9.283 -3.888 1 95.63 27 GLN B N 1
ATOM 1417 C CA . GLN B 1 27 ? 6.668 7.88 -3.762 1 95.63 27 GLN B CA 1
ATOM 1418 C C . GLN B 1 27 ? 7.258 7.263 -2.497 1 95.63 27 GLN B C 1
ATOM 1420 O O . GLN B 1 27 ? 8.13 7.856 -1.859 1 95.63 27 GLN B O 1
ATOM 1425 N N . LEU B 1 28 ? 6.729 6.142 -2.136 1 96.9 28 LEU B N 1
ATOM 1426 C CA . LEU B 1 28 ? 7.135 5.46 -0.912 1 96.9 28 LEU B CA 1
ATOM 1427 C C . LEU B 1 28 ? 8.62 5.117 -0.947 1 96.9 28 LEU B C 1
ATOM 1429 O O . LEU B 1 28 ? 9.093 4.487 -1.896 1 96.9 28 LEU B O 1
ATOM 1433 N N . HIS B 1 29 ? 9.334 5.524 0.058 1 96.45 29 HIS B N 1
ATOM 1434 C CA . HIS B 1 29 ? 10.749 5.199 0.199 1 96.45 29 HIS B CA 1
ATOM 1435 C C . HIS B 1 29 ? 10.944 3.942 1.04 1 96.45 29 HIS B C 1
ATOM 1437 O O . HIS B 1 29 ? 10.056 3.556 1.803 1 96.45 29 HIS B O 1
ATOM 1443 N N . ASP B 1 30 ? 12.17 3.394 0.929 1 95.17 30 ASP B N 1
ATOM 1444 C CA . ASP B 1 30 ? 12.499 2.152 1.622 1 95.17 30 ASP B CA 1
ATOM 1445 C C . ASP B 1 30 ? 12.247 2.277 3.123 1 95.17 30 ASP B C 1
ATOM 1447 O O . ASP B 1 30 ? 11.629 1.4 3.729 1 95.17 30 ASP B O 1
ATOM 1451 N N . HIS B 1 31 ? 12.647 3.373 3.655 1 94.87 31 HIS B N 1
ATOM 1452 C CA . HIS B 1 31 ? 12.608 3.556 5.102 1 94.87 31 HIS B CA 1
ATOM 1453 C C . HIS B 1 31 ? 11.182 3.793 5.588 1 94.87 31 HIS B C 1
ATOM 1455 O O . HIS B 1 31 ? 10.927 3.805 6.795 1 94.87 31 HIS B O 1
ATOM 1461 N N . GLN B 1 32 ? 10.232 3.932 4.646 1 96.22 32 GLN B N 1
ATOM 1462 C CA . GLN B 1 32 ? 8.85 4.231 5.003 1 96.22 32 GLN B CA 1
ATOM 1463 C C . GLN B 1 32 ? 7.982 2.977 4.938 1 96.22 32 GLN B C 1
ATOM 1465 O O . GLN B 1 32 ? 6.822 2.997 5.356 1 96.22 32 GLN B O 1
ATOM 1470 N N . ILE B 1 33 ? 8.486 1.9 4.461 1 96.03 33 ILE B N 1
ATOM 1471 C CA . ILE B 1 33 ? 7.726 0.677 4.224 1 96.03 33 ILE B CA 1
ATOM 1472 C C . ILE B 1 33 ? 7.1 0.198 5.532 1 96.03 33 ILE B C 1
ATOM 1474 O O . ILE B 1 33 ? 5.92 -0.159 5.568 1 96.03 33 ILE B O 1
ATOM 1478 N N . GLY B 1 34 ? 7.839 0.252 6.604 1 95.22 34 GLY B N 1
ATOM 1479 C CA . GLY B 1 34 ? 7.341 -0.188 7.898 1 95.22 34 GLY B CA 1
ATOM 1480 C C . GLY B 1 34 ? 6.139 0.604 8.376 1 95.22 34 GLY B C 1
ATOM 1481 O O . GLY B 1 34 ? 5.281 0.072 9.084 1 95.22 34 GLY B O 1
ATOM 1482 N N . TYR B 1 35 ? 6.019 1.797 7.938 1 95.7 35 TYR B N 1
ATOM 1483 C CA . TYR B 1 35 ? 4.944 2.678 8.379 1 95.7 35 TYR B CA 1
ATOM 1484 C C . TYR B 1 35 ? 3.644 2.36 7.649 1 95.7 35 TYR B C 1
ATOM 1486 O O . TYR B 1 35 ? 2.575 2.839 8.035 1 95.7 35 TYR B O 1
ATOM 1494 N N . MET B 1 36 ? 3.751 1.482 6.624 1 97.2 36 MET B N 1
ATOM 1495 C CA . MET B 1 36 ? 2.574 1.162 5.821 1 97.2 36 MET B CA 1
ATOM 1496 C C . MET B 1 36 ? 1.952 -0.157 6.268 1 97.2 36 MET B C 1
ATOM 1498 O O . MET B 1 36 ? 0.892 -0.547 5.776 1 97.2 36 MET B O 1
ATOM 1502 N N . GLN B 1 37 ? 2.627 -0.778 7.228 1 97.17 37 GLN B N 1
ATOM 1503 C CA . GLN B 1 37 ? 2.034 -2.006 7.748 1 97.17 37 GLN B CA 1
ATOM 1504 C C . GLN B 1 37 ? 0.71 -1.722 8.451 1 97.17 37 GLN B C 1
ATOM 1506 O O . GLN B 1 37 ? 0.577 -0.719 9.156 1 97.17 37 GLN B O 1
ATOM 1511 N N . ARG B 1 38 ? -0.187 -2.653 8.287 1 97.17 38 ARG B N 1
ATOM 1512 C CA . ARG B 1 38 ? -1.562 -2.477 8.74 1 97.17 38 ARG B CA 1
ATOM 1513 C C . ARG B 1 38 ? -1.605 -1.985 10.183 1 97.17 38 ARG B C 1
ATOM 1515 O O . ARG B 1 38 ? -2.269 -0.992 10.487 1 97.17 38 ARG B O 1
ATOM 1522 N N . GLU B 1 39 ? -0.929 -2.649 11.074 1 96.46 39 GLU B N 1
ATOM 1523 C CA . GLU B 1 39 ? -0.976 -2.324 12.496 1 96.46 39 GLU B CA 1
ATOM 1524 C C . GLU B 1 39 ? -0.455 -0.914 12.757 1 96.46 39 GLU B C 1
ATOM 1526 O O . GLU B 1 39 ? -1 -0.19 13.593 1 96.46 39 GLU B O 1
ATOM 1531 N N . GLN B 1 40 ? 0.531 -0.543 12.074 1 97.47 40 GLN B N 1
ATOM 1532 C CA . GLN B 1 40 ? 1.105 0.785 12.26 1 97.47 40 GLN B CA 1
ATOM 1533 C C . GLN B 1 40 ? 0.157 1.87 11.757 1 97.47 40 GLN B C 1
ATOM 1535 O O . GLN B 1 40 ? -0.052 2.881 12.431 1 97.47 40 GLN B O 1
ATOM 1540 N N . VAL B 1 41 ? -0.408 1.656 10.576 1 98.05 41 VAL B N 1
ATOM 1541 C CA . VAL B 1 41 ? -1.332 2.64 10.02 1 98.05 41 VAL B CA 1
ATOM 1542 C C . VAL B 1 41 ? -2.534 2.803 10.948 1 98.05 41 VAL B C 1
ATOM 1544 O O . VAL B 1 41 ? -2.989 3.922 11.193 1 98.05 41 VAL B O 1
ATOM 1547 N N . LEU B 1 42 ? -2.991 1.709 11.473 1 97.85 42 LEU B N 1
ATOM 1548 C CA . LEU B 1 42 ? -4.131 1.76 12.383 1 97.85 42 LEU B CA 1
ATOM 1549 C C . LEU B 1 42 ? -3.772 2.509 13.662 1 97.85 42 LEU B C 1
ATOM 1551 O O . LEU B 1 42 ? -4.573 3.296 14.171 1 97.85 42 LEU B O 1
ATOM 1555 N N . GLU B 1 43 ? -2.627 2.273 14.166 1 97.89 43 GLU B N 1
ATOM 1556 C CA . GLU B 1 43 ? -2.165 3.001 15.343 1 97.89 43 GLU B CA 1
ATOM 1557 C C . GLU B 1 43 ? -2.091 4.501 15.07 1 97.89 43 GLU B C 1
ATOM 1559 O O . GLU B 1 43 ? -2.472 5.311 15.918 1 97.89 43 GLU B O 1
ATOM 1564 N N . ASP B 1 44 ? -1.594 4.818 13.92 1 98.06 44 ASP B N 1
ATOM 1565 C CA . ASP B 1 44 ? -1.481 6.223 13.541 1 98.06 44 ASP B CA 1
ATOM 1566 C C . ASP B 1 44 ? -2.858 6.872 13.42 1 98.06 44 ASP B C 1
ATOM 1568 O O . ASP B 1 44 ? -3.078 7.973 13.929 1 98.06 44 ASP B O 1
ATOM 1572 N N . ILE B 1 45 ? -3.791 6.197 12.79 1 98.05 45 ILE B N 1
ATOM 1573 C CA . ILE B 1 45 ? -5.155 6.69 12.634 1 98.05 45 ILE B CA 1
ATOM 1574 C C . ILE B 1 45 ? -5.781 6.921 14.007 1 98.05 45 ILE B C 1
ATOM 1576 O O . ILE B 1 45 ? -6.454 7.931 14.228 1 98.05 45 ILE B O 1
ATOM 1580 N N . ASN B 1 46 ? -5.49 6.082 14.901 1 97.64 46 ASN B N 1
ATOM 1581 C CA . ASN B 1 46 ? -6.128 6.09 16.213 1 97.64 46 ASN B CA 1
ATOM 1582 C C . ASN B 1 46 ? -5.624 7.245 17.075 1 97.64 46 ASN B C 1
ATOM 1584 O O . ASN B 1 46 ? -6.213 7.555 18.112 1 97.64 46 ASN B O 1
ATOM 1588 N N . GLN B 1 47 ? -4.609 7.872 16.682 1 97.48 47 GLN B N 1
ATOM 1589 C CA . GLN B 1 47 ? -4.158 9.06 17.399 1 97.48 47 GLN B CA 1
ATOM 1590 C C . GLN B 1 47 ? -5.125 10.223 17.199 1 97.48 47 GLN B C 1
ATOM 1592 O O . GLN B 1 47 ? -5.101 11.195 17.957 1 97.48 47 GLN B O 1
ATOM 1597 N N . GLY B 1 48 ? -5.847 10.163 16.064 1 97.65 48 GLY B N 1
ATOM 1598 C CA . GLY B 1 48 ? -6.975 11.074 15.948 1 97.65 48 GLY B CA 1
ATOM 1599 C C . GLY B 1 48 ? -6.694 12.258 15.042 1 97.65 48 GLY B C 1
ATOM 1600 O O . GLY B 1 48 ? -7.586 13.065 14.772 1 97.65 48 GLY B O 1
ATOM 1601 N N . GLY B 1 49 ? -5.484 12.374 14.458 1 98.42 49 GLY B N 1
ATOM 1602 C CA . GLY B 1 49 ? -5.096 13.543 13.684 1 98.42 49 GLY B CA 1
ATOM 1603 C C . GLY B 1 49 ? -5.287 13.36 12.191 1 98.42 49 GLY B C 1
ATOM 1604 O O . GLY B 1 49 ? -4.697 14.089 11.39 1 98.42 49 GLY B O 1
ATOM 1605 N N . GLY B 1 50 ? -6.077 12.395 11.76 1 98.73 50 GLY B N 1
ATOM 1606 C CA . GLY B 1 50 ? -6.182 12.1 10.34 1 98.73 50 GLY B CA 1
ATOM 1607 C C . GLY B 1 50 ? -7.49 12.566 9.729 1 98.73 50 GLY B C 1
ATOM 1608 O O . GLY B 1 50 ? -8.54 12.496 10.37 1 98.73 50 GLY B O 1
ATOM 1609 N N . TRP B 1 51 ? -7.452 13.031 8.459 1 98.9 51 TRP B N 1
ATOM 1610 C CA . TRP B 1 51 ? -8.622 13.373 7.657 1 98.9 51 TRP B CA 1
ATOM 1611 C C . TRP B 1 51 ? -8.52 12.771 6.26 1 98.9 51 TRP B C 1
ATOM 1613 O O . TRP B 1 51 ? -7.419 12.576 5.74 1 98.9 51 TRP B O 1
ATOM 1623 N N . ILE B 1 52 ? -9.643 12.557 5.695 1 98.88 52 ILE B N 1
ATOM 1624 C CA . ILE B 1 52 ? -9.73 12.057 4.327 1 98.88 52 ILE B CA 1
ATOM 1625 C C . ILE B 1 52 ? -10.802 12.831 3.562 1 98.88 52 ILE B C 1
ATOM 1627 O O . ILE B 1 52 ? -11.826 13.215 4.134 1 98.88 52 ILE B O 1
ATOM 1631 N N . CYS B 1 53 ? -10.518 13.02 2.303 1 98.8 53 CYS B N 1
ATOM 1632 C CA . CYS B 1 53 ? -11.402 13.796 1.441 1 98.8 53 CYS B CA 1
ATOM 1633 C C . CYS B 1 53 ? -12.207 12.885 0.522 1 98.8 53 CYS B C 1
ATOM 1635 O O . CYS B 1 53 ? -11.636 12.08 -0.216 1 98.8 53 CYS B O 1
ATOM 1637 N N . GLN B 1 54 ? -13.464 13.052 0.559 1 98.22 54 GLN B N 1
ATOM 1638 C CA . GLN B 1 54 ? -14.353 12.376 -0.379 1 98.22 54 GLN B CA 1
ATOM 1639 C C . GLN B 1 54 ? -14.768 13.308 -1.514 1 98.22 54 GLN B C 1
ATOM 1641 O O . GLN B 1 54 ? -15.251 14.415 -1.27 1 98.22 54 GLN B O 1
ATOM 1646 N N . ALA B 1 55 ? -14.465 12.901 -2.741 1 96.76 55 ALA B N 1
ATOM 1647 C CA . ALA B 1 55 ? -14.88 13.601 -3.954 1 96.76 55 ALA B CA 1
ATOM 1648 C C . ALA B 1 55 ? -15.867 12.761 -4.761 1 96.76 55 ALA B C 1
ATOM 1650 O O . ALA B 1 55 ? -15.462 11.926 -5.573 1 96.76 55 ALA B O 1
ATOM 1651 N N . GLY B 1 56 ? -17.137 13.028 -4.629 1 93.57 56 GLY B N 1
ATOM 1652 C CA . GLY B 1 56 ? -18.137 12.151 -5.218 1 93.57 56 GLY B CA 1
ATOM 1653 C C . GLY B 1 56 ? -18.162 10.77 -4.592 1 93.57 56 GLY B C 1
ATOM 1654 O O . GLY B 1 56 ? -18.314 10.636 -3.376 1 93.57 56 GLY B O 1
ATOM 1655 N N . ASP B 1 57 ? -17.93 9.815 -5.424 1 91.75 57 ASP B N 1
ATOM 1656 C CA . ASP B 1 57 ? -18.037 8.437 -4.952 1 91.75 57 ASP B CA 1
ATOM 1657 C C . ASP B 1 57 ? -16.663 7.864 -4.613 1 91.75 57 ASP B C 1
ATOM 1659 O O . ASP B 1 57 ? -16.545 6.688 -4.262 1 91.75 57 ASP B O 1
ATOM 1663 N N . GLU B 1 58 ? -15.671 8.704 -4.603 1 94.26 58 GLU B N 1
ATOM 1664 C CA . GLU B 1 58 ? -14.329 8.192 -4.342 1 94.26 58 GLU B CA 1
ATOM 1665 C C . GLU B 1 58 ? -13.608 9.038 -3.298 1 94.26 58 GLU B C 1
ATOM 1667 O O . GLU B 1 58 ? -13.988 10.185 -3.05 1 94.26 58 GLU B O 1
ATOM 1672 N N . TYR B 1 59 ? -12.705 8.435 -2.658 1 97.99 59 TYR B N 1
ATOM 1673 C CA . TYR B 1 59 ? -11.804 9.192 -1.797 1 97.99 59 TYR B CA 1
ATOM 1674 C C . TYR B 1 59 ? -10.596 9.695 -2.578 1 97.99 59 TYR B C 1
ATOM 1676 O O . TYR B 1 59 ? -9.956 8.931 -3.304 1 97.99 59 TYR B O 1
ATOM 1684 N N . ALA B 1 60 ? -10.289 11.019 -2.395 1 98.26 60 ALA B N 1
ATOM 1685 C CA . ALA B 1 60 ? -9.381 11.703 -3.312 1 98.26 60 ALA B CA 1
ATOM 1686 C C . ALA B 1 60 ? -8.043 11.999 -2.64 1 98.26 60 ALA B C 1
ATOM 1688 O O . ALA B 1 60 ? -7.039 12.23 -3.318 1 98.26 60 ALA B O 1
ATOM 1689 N N . GLY B 1 61 ? -8.033 12.06 -1.346 1 98.82 61 GLY B N 1
ATOM 1690 C CA . GLY B 1 61 ? -6.824 12.404 -0.614 1 98.82 61 GLY B CA 1
ATOM 1691 C C . GLY B 1 61 ? -6.969 12.24 0.887 1 98.82 61 GLY B C 1
ATOM 1692 O O . GLY B 1 61 ? -8.081 12.082 1.395 1 98.82 61 GLY B O 1
ATOM 1693 N N . TYR B 1 62 ? -5.792 12.209 1.537 1 98.89 62 TYR B N 1
ATOM 1694 C CA . TYR B 1 62 ? -5.807 12.15 2.994 1 98.89 62 TYR B CA 1
ATOM 1695 C C . TYR B 1 62 ? -4.569 12.819 3.581 1 98.89 62 TYR B C 1
ATOM 1697 O O . TYR B 1 62 ? -3.602 13.085 2.864 1 98.89 62 TYR B O 1
ATOM 1705 N N . ALA B 1 63 ? -4.647 13.145 4.794 1 98.92 63 ALA B N 1
ATOM 1706 C CA . ALA B 1 63 ? -3.525 13.611 5.605 1 98.92 63 ALA B CA 1
ATOM 1707 C C . ALA B 1 63 ? -3.54 12.963 6.986 1 98.92 63 ALA B C 1
ATOM 1709 O O . ALA B 1 63 ? -4.606 12.644 7.518 1 98.92 63 ALA B O 1
ATOM 1710 N N . LEU B 1 64 ? -2.385 12.793 7.477 1 98.78 64 LEU B N 1
ATOM 1711 C CA . LEU B 1 64 ? -2.226 12.138 8.771 1 98.78 64 LEU B CA 1
ATOM 1712 C C . LEU B 1 64 ? -1.284 12.932 9.67 1 98.78 64 LEU B C 1
ATOM 1714 O O . LEU B 1 64 ? -0.145 13.21 9.29 1 98.78 64 LEU B O 1
ATOM 1718 N N . GLY B 1 65 ? -1.793 13.37 10.77 1 98.69 65 GLY B N 1
ATOM 1719 C CA . GLY B 1 65 ? -0.984 13.935 11.839 1 98.69 65 GLY B CA 1
ATOM 1720 C C . GLY B 1 65 ? -0.743 12.966 12.981 1 98.69 65 GLY B C 1
ATOM 1721 O O . GLY B 1 65 ? -1.686 12.369 13.505 1 98.69 65 GLY B O 1
ATOM 1722 N N . ILE B 1 66 ? 0.502 12.825 13.349 1 98.51 66 ILE B N 1
ATOM 1723 C CA . ILE B 1 66 ? 0.838 11.843 14.374 1 98.51 66 ILE B CA 1
ATOM 1724 C C . ILE B 1 66 ? 1.851 12.441 15.348 1 98.51 66 ILE B C 1
ATOM 1726 O O . ILE B 1 66 ? 2.566 13.386 15.007 1 98.51 66 ILE B O 1
ATOM 1730 N N . PHE B 1 67 ? 1.845 11.851 16.528 1 97.49 67 PHE B N 1
ATOM 1731 C CA . PHE B 1 67 ? 2.908 12.111 17.491 1 97.49 67 PHE B CA 1
ATOM 1732 C C . PHE B 1 67 ? 3.882 10.94 17.552 1 97.49 67 PHE B C 1
ATOM 1734 O O . PHE B 1 67 ? 3.511 9.838 17.962 1 97.49 67 PHE B O 1
ATOM 1741 N N . VAL B 1 68 ? 5.217 11.119 17.165 1 92.18 68 VAL B N 1
ATOM 1742 C CA . VAL B 1 68 ? 6.189 10.035 17.266 1 92.18 68 VAL B CA 1
ATOM 1743 C C . VAL B 1 68 ? 7.577 10.61 17.542 1 92.18 68 VAL B C 1
ATOM 1745 O O . VAL B 1 68 ? 8.396 10.735 16.629 1 92.18 68 VAL B O 1
ATOM 1748 N N . PRO B 1 69 ? 8.237 10.973 18.478 1 88.37 69 PRO B N 1
ATOM 1749 C CA . PRO B 1 69 ? 7.505 11.501 19.632 1 88.37 69 PRO B CA 1
ATOM 1750 C C . PRO B 1 69 ? 7.069 12.952 19.441 1 88.37 69 PRO B C 1
ATOM 1752 O O . PRO B 1 69 ? 6.31 13.485 20.254 1 88.37 69 PRO B O 1
ATOM 1755 N N . GLU B 1 70 ? 7.479 13.546 18.419 1 95.63 70 GLU B N 1
ATOM 1756 C CA . GLU B 1 70 ? 7.147 14.938 18.128 1 95.63 70 GLU B CA 1
ATOM 1757 C C . GLU B 1 70 ? 6.071 15.035 17.05 1 95.63 70 GLU B C 1
ATOM 1759 O O . GLU B 1 70 ? 5.877 14.097 16.273 1 95.63 70 GLU B O 1
ATOM 1764 N N . PRO B 1 71 ? 5.349 16.118 17.094 1 98.29 71 PRO B N 1
ATOM 1765 C CA . PRO B 1 71 ? 4.289 16.308 16.101 1 98.29 71 PRO B CA 1
ATOM 1766 C C . PRO B 1 71 ? 4.807 16.246 14.666 1 98.29 71 PRO B C 1
ATOM 1768 O O . PRO B 1 71 ? 5.744 16.965 14.312 1 98.29 71 PRO B O 1
ATOM 1771 N N . LEU B 1 72 ? 4.203 15.43 13.893 1 98.43 72 LEU B N 1
ATOM 1772 C CA . LEU B 1 72 ? 4.661 15.138 12.539 1 98.43 72 LEU B CA 1
ATOM 1773 C C . LEU B 1 72 ? 3.479 14.93 11.598 1 98.43 72 LEU B C 1
ATOM 1775 O O . LEU B 1 72 ? 2.525 14.228 11.94 1 98.43 72 LEU B O 1
ATOM 1779 N N . ILE B 1 73 ? 3.568 15.624 10.487 1 98.49 73 ILE B N 1
ATOM 1780 C CA . ILE B 1 73 ? 2.677 15.196 9.414 1 98.49 73 ILE B CA 1
ATOM 1781 C C . ILE B 1 73 ? 3.207 13.91 8.784 1 98.49 73 ILE B C 1
ATOM 1783 O O . ILE B 1 73 ? 4.197 13.935 8.048 1 98.49 73 ILE B O 1
ATOM 1787 N N . GLY B 1 74 ? 2.576 12.808 9.058 1 97.71 74 GLY B N 1
ATOM 1788 C CA . GLY B 1 74 ? 3.005 11.492 8.612 1 97.71 74 GLY B CA 1
ATOM 1789 C C . GLY B 1 74 ? 2.781 11.262 7.129 1 97.71 74 GLY B C 1
ATOM 1790 O O . GLY B 1 74 ? 3.329 10.32 6.552 1 97.71 74 GLY B O 1
ATOM 1791 N N . GLY B 1 75 ? 1.942 12.131 6.525 1 97.35 75 GLY B N 1
ATOM 1792 C CA . GLY B 1 75 ? 1.671 12.057 5.098 1 97.35 75 GLY B CA 1
ATOM 1793 C C . GLY B 1 75 ? 0.498 12.918 4.668 1 97.35 75 GLY B C 1
ATOM 1794 O O . GLY B 1 75 ? -0.465 13.083 5.42 1 97.35 75 GLY B O 1
ATOM 1795 N N . LEU B 1 76 ? 0.595 13.447 3.534 1 98.76 76 LEU B N 1
ATOM 1796 C CA . LEU B 1 76 ? -0.455 14.146 2.8 1 98.76 76 LEU B CA 1
ATOM 1797 C C . LEU B 1 76 ? -0.412 13.789 1.318 1 98.76 76 LEU B C 1
ATOM 1799 O O . LEU B 1 76 ? 0.573 14.075 0.635 1 98.76 76 LEU B O 1
ATOM 1803 N N . PHE B 1 77 ? -1.458 13.14 0.893 1 98.77 77 PHE B N 1
ATOM 1804 C CA . PHE B 1 77 ? -1.478 12.656 -0.482 1 98.77 77 PHE B CA 1
ATOM 1805 C C . PHE B 1 77 ? -2.835 12.911 -1.127 1 98.77 77 PHE B C 1
ATOM 1807 O O . PHE B 1 77 ? -3.874 12.735 -0.487 1 98.77 77 PHE B O 1
ATOM 1814 N N . VAL B 1 78 ? -2.753 13.373 -2.325 1 98.68 78 VAL B N 1
ATOM 1815 C CA . VAL B 1 78 ? -3.929 13.581 -3.163 1 98.68 78 VAL B CA 1
ATOM 1816 C C . VAL B 1 78 ? -3.744 12.869 -4.501 1 98.68 78 VAL B C 1
ATOM 1818 O O . VAL B 1 78 ? -2.681 12.963 -5.119 1 98.68 78 VAL B O 1
ATOM 1821 N N . LYS B 1 79 ? -4.745 12.124 -4.921 1 98.04 79 LYS B N 1
ATOM 1822 C CA . LYS B 1 79 ? -4.693 11.508 -6.244 1 98.04 79 LYS B CA 1
ATOM 1823 C C . LYS B 1 79 ? -4.415 12.548 -7.325 1 98.04 79 LYS B C 1
ATOM 1825 O O . LYS B 1 79 ? -4.967 13.649 -7.291 1 98.04 79 LYS B O 1
ATOM 1830 N N . PRO B 1 80 ? -3.646 12.169 -8.289 1 97.63 80 PRO B N 1
ATOM 1831 C CA . PRO B 1 80 ? -3.257 13.134 -9.321 1 97.63 80 PRO B CA 1
ATOM 1832 C C . PRO B 1 80 ? -4.457 13.736 -10.048 1 97.63 80 PRO B C 1
ATOM 1834 O O . PRO B 1 80 ? -4.467 14.934 -10.342 1 97.63 80 PRO B O 1
ATOM 1837 N N . GLU B 1 81 ? -5.451 12.991 -10.296 1 95.94 81 GLU B N 1
ATOM 1838 C CA . GLU B 1 81 ? -6.61 13.451 -11.055 1 95.94 81 GLU B CA 1
ATOM 1839 C C . GLU B 1 81 ? -7.419 14.474 -10.261 1 95.94 81 GLU B C 1
ATOM 1841 O O . GLU B 1 81 ? -8.309 15.128 -10.807 1 95.94 81 GLU B O 1
ATOM 1846 N N . HIS B 1 82 ? -7.052 14.721 -9.017 1 97.03 82 HIS B N 1
ATOM 1847 C CA . HIS B 1 82 ? -7.794 15.647 -8.169 1 97.03 82 HIS B CA 1
ATOM 1848 C C . HIS B 1 82 ? -6.908 16.8 -7.707 1 97.03 82 HIS B C 1
ATOM 1850 O O . HIS B 1 82 ? -7.262 17.524 -6.773 1 97.03 82 HIS B O 1
ATOM 1856 N N . HIS B 1 83 ? -5.821 16.966 -8.314 1 96.41 83 HIS B N 1
ATOM 1857 C CA . HIS B 1 83 ? -4.925 18.064 -7.97 1 96.41 83 HIS B CA 1
ATOM 1858 C C . HIS B 1 83 ? -5.516 19.407 -8.385 1 96.41 83 HIS B C 1
ATOM 1860 O O . HIS B 1 83 ? -6.431 19.46 -9.21 1 96.41 83 HIS B O 1
ATOM 1866 N N . ASN B 1 84 ? -5.077 20.435 -7.687 1 94.9 84 ASN B N 1
ATOM 1867 C CA . ASN B 1 84 ? -5.425 21.817 -8.002 1 94.9 84 ASN B CA 1
ATOM 1868 C C . ASN B 1 84 ? -6.91 22.086 -7.778 1 94.9 84 ASN B C 1
ATOM 1870 O O . ASN B 1 84 ? -7.536 22.817 -8.548 1 94.9 84 ASN B O 1
ATOM 1874 N N . LYS B 1 85 ? -7.415 21.423 -6.823 1 95.66 85 LYS B N 1
ATOM 1875 C CA . LYS B 1 85 ? -8.817 21.615 -6.465 1 95.66 85 LYS B CA 1
ATOM 1876 C C . LYS B 1 85 ? -8.957 22.064 -5.013 1 95.66 85 LYS B C 1
ATOM 1878 O O . LYS B 1 85 ? -10.056 22.041 -4.454 1 95.66 85 LYS B O 1
ATOM 1883 N N . GLY B 1 86 ? -7.822 22.333 -4.423 1 96.98 86 GLY B N 1
ATOM 1884 C CA . GLY B 1 86 ? -7.842 22.848 -3.064 1 96.98 86 GLY B CA 1
ATOM 1885 C C . GLY B 1 86 ? -7.846 21.756 -2.011 1 96.98 86 GLY B C 1
ATOM 1886 O O . GLY B 1 86 ? -7.81 22.041 -0.812 1 96.98 86 GLY B O 1
ATOM 1887 N N . ILE B 1 87 ? -7.848 20.53 -2.342 1 98.29 87 ILE B N 1
ATOM 1888 C CA . ILE B 1 87 ? -7.957 19.392 -1.436 1 98.29 87 ILE B CA 1
ATOM 1889 C C . ILE B 1 87 ? -6.734 19.338 -0.524 1 98.29 87 ILE B C 1
ATOM 1891 O O . ILE B 1 87 ? -6.866 19.211 0.695 1 98.29 87 ILE B O 1
ATOM 1895 N N . GLY B 1 88 ? -5.555 19.469 -1.085 1 98.61 88 GLY B N 1
ATOM 1896 C CA . GLY B 1 88 ? -4.337 19.446 -0.29 1 98.61 88 GLY B CA 1
ATOM 1897 C C . GLY B 1 88 ? -4.289 20.542 0.758 1 98.61 88 GLY B C 1
ATOM 1898 O O . GLY B 1 88 ? -3.911 20.295 1.905 1 98.61 88 GLY B O 1
ATOM 1899 N N . THR B 1 89 ? -4.679 21.678 0.323 1 98.5 89 THR B N 1
ATOM 1900 C CA . THR B 1 89 ? -4.68 22.828 1.221 1 98.5 89 THR B CA 1
ATOM 1901 C C . THR B 1 89 ? -5.618 22.592 2.401 1 98.5 89 THR B C 1
ATOM 1903 O O . THR B 1 89 ? -5.241 22.811 3.554 1 98.5 89 THR B O 1
ATOM 1906 N N . GLN B 1 90 ? -6.783 22.111 2.132 1 98.59 90 GLN B N 1
ATOM 1907 C CA . GLN B 1 90 ? -7.777 21.906 3.179 1 98.59 90 GLN B CA 1
ATOM 1908 C C . GLN B 1 90 ? -7.354 20.787 4.128 1 98.59 90 GLN B C 1
ATOM 1910 O O . GLN B 1 90 ? -7.555 20.885 5.34 1 98.59 90 GLN B O 1
ATOM 1915 N N . LEU B 1 91 ? -6.797 19.772 3.584 1 98.85 91 LEU B N 1
ATOM 1916 C CA . LEU B 1 91 ? -6.29 18.688 4.418 1 98.85 91 LEU B CA 1
ATOM 1917 C C . LEU B 1 91 ? -5.171 19.181 5.329 1 98.85 91 LEU B C 1
ATOM 1919 O O . LEU B 1 91 ? -5.159 18.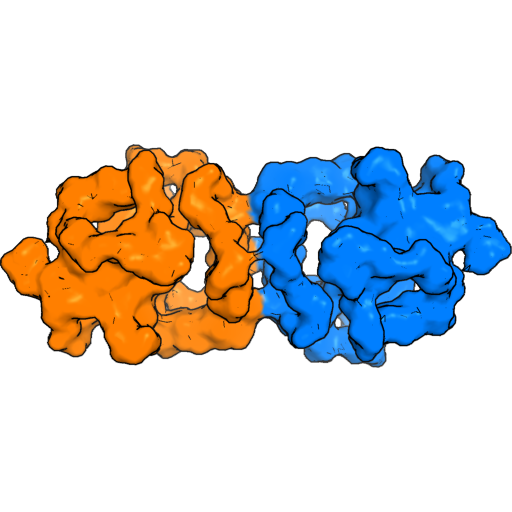878 6.525 1 98.85 91 LEU B O 1
ATOM 1923 N N . LEU B 1 92 ? -4.268 19.947 4.73 1 98.73 92 LEU B N 1
ATOM 1924 C CA . LEU B 1 92 ? -3.149 20.48 5.499 1 98.73 92 LEU B CA 1
ATOM 1925 C C . LEU B 1 92 ? -3.644 21.373 6.632 1 98.73 92 LEU B C 1
ATOM 1927 O O . LEU B 1 92 ? -3.155 21.28 7.761 1 98.73 92 LEU B O 1
ATOM 1931 N N . LEU B 1 93 ? -4.565 22.196 6.353 1 98.19 93 LEU B N 1
ATOM 1932 C CA . LEU B 1 93 ? -5.128 23.099 7.351 1 98.19 93 LEU B CA 1
ATOM 1933 C C . LEU B 1 93 ? -5.756 22.316 8.499 1 98.19 93 LEU B C 1
ATOM 1935 O O . LEU B 1 93 ? -5.546 22.646 9.669 1 98.19 93 LEU B O 1
ATOM 1939 N N . ARG B 1 94 ? -6.49 21.306 8.223 1 98.64 94 ARG B N 1
ATOM 1940 C CA . ARG B 1 94 ? -7.18 20.515 9.238 1 98.64 94 ARG B CA 1
ATOM 1941 C C . ARG B 1 94 ? -6.184 19.824 10.163 1 98.64 94 ARG B C 1
ATOM 1943 O O . ARG B 1 94 ? -6.341 19.853 11.385 1 98.64 94 ARG B O 1
ATOM 1950 N N . VAL B 1 95 ? -5.172 19.209 9.605 1 98.69 95 VAL B N 1
ATOM 1951 C CA . VAL B 1 95 ? -4.195 18.488 10.414 1 98.69 95 VAL B CA 1
ATOM 1952 C C . VAL B 1 95 ? -3.38 19.478 11.244 1 98.69 95 VAL B C 1
ATOM 1954 O O . VAL B 1 95 ? -3.109 19.233 12.422 1 98.69 95 VAL B O 1
ATOM 1957 N N . THR B 1 96 ? -3.021 20.583 10.642 1 98.26 96 THR B N 1
ATOM 1958 C CA . THR B 1 96 ? -2.247 21.594 11.354 1 98.26 96 THR B CA 1
ATOM 1959 C C . THR B 1 96 ? -3.056 22.181 12.507 1 98.26 96 THR B C 1
ATOM 1961 O O . THR B 1 96 ? -2.55 22.311 13.624 1 98.26 96 THR B O 1
ATOM 1964 N N . GLN B 1 97 ? -4.27 22.498 12.231 1 97.85 97 GLN B N 1
ATOM 1965 C CA . GLN B 1 97 ? -5.13 23.044 13.275 1 97.85 97 GLN B CA 1
ATOM 1966 C C . GLN B 1 97 ? -5.311 22.047 14.416 1 97.85 97 GLN B C 1
ATOM 1968 O O . GLN B 1 97 ? -5.344 22.433 15.586 1 97.85 97 GLN B O 1
ATOM 1973 N N . TRP B 1 98 ? -5.512 20.796 14.071 1 98.46 98 TRP B N 1
ATOM 1974 C CA . TRP B 1 98 ? -5.626 19.746 15.077 1 98.46 98 TRP B CA 1
ATOM 1975 C C . TRP B 1 98 ? -4.432 19.766 16.025 1 98.46 98 TRP B C 1
ATOM 1977 O O . TRP B 1 98 ? -4.597 19.687 17.244 1 98.46 98 TRP B O 1
ATOM 1987 N N . PHE B 1 99 ? -3.191 19.885 15.521 1 98.34 99 PHE B N 1
ATOM 1988 C CA . PHE B 1 99 ? -1.988 19.951 16.343 1 98.34 99 PHE B CA 1
ATOM 1989 C C . PHE B 1 99 ? -2.015 21.18 17.243 1 98.34 99 PHE B C 1
ATOM 1991 O O . PHE B 1 99 ? -1.711 21.09 18.435 1 98.34 99 PHE B O 1
ATOM 1998 N N . PHE B 1 100 ? -2.405 22.252 16.648 1 97.56 100 PHE B N 1
ATOM 1999 C CA . PHE B 1 100 ? -2.379 23.5 17.401 1 97.56 100 PHE B CA 1
ATOM 2000 C C . PHE B 1 100 ? -3.445 23.499 18.489 1 97.56 100 PHE B C 1
ATOM 2002 O O . PHE B 1 100 ? -3.238 24.054 19.57 1 97.56 100 PHE B O 1
ATOM 2009 N N . ASP B 1 101 ? -4.532 22.864 18.212 1 97.22 101 ASP B N 1
ATOM 2010 C CA . ASP B 1 101 ? -5.577 22.716 19.22 1 97.22 101 ASP B CA 1
ATOM 2011 C C . ASP B 1 101 ? -5.097 21.855 20.387 1 97.22 101 ASP B C 1
ATOM 2013 O O . ASP B 1 101 ? -5.66 21.914 21.482 1 97.22 101 ASP B O 1
ATOM 2017 N N . GLN B 1 102 ? -4.102 21.118 20.164 1 95.98 102 GLN B N 1
ATOM 2018 C CA . GLN B 1 102 ? -3.507 20.291 21.208 1 95.98 102 GLN B CA 1
ATOM 2019 C C . GLN B 1 102 ? -2.292 20.975 21.827 1 95.98 102 GLN B C 1
ATOM 2021 O O . GLN B 1 102 ? -1.416 20.312 22.386 1 95.98 102 GLN B O 1
ATOM 2026 N N . GLU B 1 103 ? -2.114 22.182 21.564 1 94.47 103 GLU B N 1
ATOM 2027 C CA . GLU B 1 103 ? -1.124 23.062 22.178 1 94.47 103 GLU B CA 1
ATOM 2028 C C . GLU B 1 103 ? 0.276 22.776 21.642 1 94.47 103 GLU B C 1
ATOM 2030 O O . GLU B 1 103 ? 1.271 23.026 22.326 1 94.47 103 GLU B O 1
ATOM 2035 N N . THR B 1 104 ? 0.262 22.167 20.508 1 95.98 104 THR B N 1
ATOM 2036 C CA . THR B 1 104 ? 1.533 22.029 19.806 1 95.98 104 THR B CA 1
ATOM 2037 C C . THR B 1 104 ? 2.002 23.377 19.266 1 95.98 104 THR B C 1
ATOM 2039 O O . THR B 1 104 ? 1.198 24.163 18.76 1 95.98 104 THR B O 1
ATOM 2042 N N . THR B 1 105 ? 3.321 23.566 19.327 1 96.33 105 THR B N 1
ATOM 2043 C CA . THR B 1 105 ? 3.833 24.856 18.879 1 96.33 105 THR B CA 1
ATOM 2044 C C . THR B 1 105 ? 4.684 24.693 17.622 1 96.33 105 THR B C 1
ATOM 2046 O O . THR B 1 105 ? 4.982 25.673 16.937 1 96.33 105 THR B O 1
ATOM 2049 N N . GLU B 1 106 ? 5.075 23.447 17.397 1 97.81 106 GLU B N 1
ATOM 2050 C CA . GLU B 1 106 ? 5.918 23.141 16.245 1 97.81 106 GLU B CA 1
ATOM 2051 C C . GLU B 1 106 ? 5.523 21.811 15.61 1 97.81 106 GLU B C 1
ATOM 2053 O O . GLU B 1 106 ? 5.316 20.819 16.312 1 97.81 106 GLU B O 1
ATOM 2058 N N . ILE B 1 107 ? 5.366 21.872 14.349 1 98.57 107 ILE B N 1
ATOM 2059 C CA . ILE B 1 107 ? 5.024 20.688 13.568 1 98.57 107 ILE B CA 1
ATOM 2060 C C . ILE B 1 107 ? 6.074 20.464 12.483 1 98.57 107 ILE B C 1
ATOM 2062 O O . ILE B 1 107 ? 6.539 21.418 11.854 1 98.57 107 ILE B O 1
ATOM 2066 N N . SER B 1 108 ? 6.442 19.244 12.256 1 98.6 108 SER B N 1
ATOM 2067 C CA . SER B 1 108 ? 7.419 18.953 11.212 1 98.6 108 SER B CA 1
ATOM 2068 C C . SER B 1 108 ? 6.836 18.023 10.153 1 98.6 108 SER B C 1
ATOM 2070 O O . SER B 1 108 ? 5.776 17.428 10.359 1 98.6 108 SER B O 1
ATOM 2072 N N . LEU B 1 109 ? 7.442 17.967 9.016 1 98.46 109 LEU B N 1
ATOM 2073 C CA . LEU B 1 109 ? 7.234 16.971 7.97 1 98.46 109 LEU B CA 1
ATOM 2074 C C . LEU B 1 109 ? 8.482 16.821 7.107 1 98.46 109 LEU B C 1
ATOM 2076 O O . LEU B 1 109 ? 9.436 17.589 7.248 1 98.46 109 LEU B O 1
ATOM 2080 N N . THR B 1 110 ? 8.506 15.786 6.271 1 98.18 110 THR B N 1
ATOM 2081 C CA . THR B 1 110 ? 9.571 15.621 5.288 1 98.18 110 THR B CA 1
ATOM 2082 C C . THR B 1 110 ? 8.991 15.448 3.887 1 98.18 110 THR B C 1
ATOM 2084 O O . THR B 1 110 ? 7.859 14.987 3.73 1 98.18 110 THR B O 1
ATOM 2087 N N . THR B 1 111 ? 9.734 15.872 2.936 1 98.46 111 THR B N 1
ATOM 2088 C CA . THR B 1 111 ? 9.376 15.687 1.534 1 98.46 111 THR B CA 1
ATOM 2089 C C . THR B 1 111 ? 10.626 15.621 0.661 1 98.46 111 THR B C 1
ATOM 2091 O O . THR B 1 111 ? 11.729 15.924 1.122 1 98.46 111 THR B O 1
ATOM 2094 N N . ASP B 1 112 ? 10.484 15.206 -0.606 1 98.11 112 ASP B N 1
ATOM 2095 C CA . ASP B 1 112 ? 11.613 15.164 -1.529 1 98.11 112 ASP B CA 1
ATOM 2096 C C . ASP B 1 112 ? 12.035 16.572 -1.945 1 98.11 112 ASP B C 1
ATOM 2098 O O . ASP B 1 112 ? 11.197 17.387 -2.335 1 98.11 112 ASP B O 1
ATOM 2102 N N . PRO B 1 113 ? 13.352 16.809 -1.848 1 97.64 113 PRO B N 1
ATOM 2103 C CA . PRO B 1 113 ? 13.811 18.12 -2.313 1 97.64 113 PRO B CA 1
ATOM 2104 C C . PRO B 1 113 ? 13.469 18.379 -3.779 1 97.64 113 PRO B C 1
ATOM 2106 O O . PRO B 1 113 ? 13.603 17.482 -4.615 1 97.64 113 PRO B O 1
ATOM 2109 N N . GLY B 1 114 ? 12.942 19.541 -4.098 1 96.49 114 GLY B N 1
ATOM 2110 C CA . GLY B 1 114 ? 12.644 19.928 -5.468 1 96.49 114 GLY B CA 1
ATOM 2111 C C . GLY B 1 114 ? 11.293 19.432 -5.948 1 96.49 114 GLY B C 1
ATOM 2112 O O . GLY B 1 114 ? 10.895 19.699 -7.084 1 96.49 114 GLY B O 1
ATOM 2113 N N . SER B 1 115 ? 10.586 18.76 -5.078 1 97.27 115 SER B N 1
ATOM 2114 C CA . SER B 1 115 ? 9.275 18.238 -5.449 1 97.27 115 SER B CA 1
ATOM 2115 C C . SER B 1 115 ? 8.227 19.346 -5.48 1 97.27 115 SER B C 1
ATOM 2117 O O . SER B 1 115 ? 8.446 20.43 -4.934 1 97.27 115 SER B O 1
ATOM 2119 N N . LYS B 1 116 ? 7.093 19.07 -6.101 1 97.11 116 LYS B N 1
ATOM 2120 C CA . LYS B 1 116 ? 5.95 19.976 -6.042 1 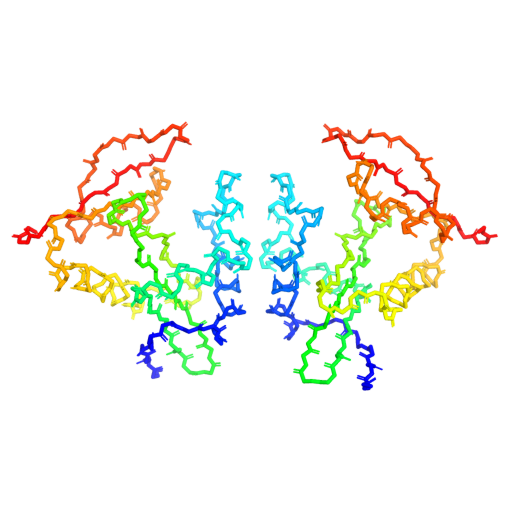97.11 116 LYS B CA 1
ATOM 2121 C C . LYS B 1 116 ? 5.458 20.149 -4.608 1 97.11 116 LYS B C 1
ATOM 2123 O O . LYS B 1 116 ? 4.959 21.215 -4.241 1 97.11 116 LYS B O 1
ATOM 2128 N N . ALA B 1 117 ? 5.644 19.124 -3.81 1 98.15 117 ALA B N 1
ATOM 2129 C CA . ALA B 1 117 ? 5.234 19.174 -2.409 1 98.15 117 ALA B CA 1
ATOM 2130 C C . ALA B 1 117 ? 6.02 20.236 -1.645 1 98.15 117 ALA B C 1
ATOM 2132 O O . ALA B 1 117 ? 5.46 20.953 -0.813 1 98.15 117 ALA B O 1
ATOM 2133 N N . GLU B 1 118 ? 7.326 20.273 -1.94 1 98.24 118 GLU B N 1
ATOM 2134 C CA . GLU B 1 118 ? 8.149 21.291 -1.294 1 98.24 118 GLU B CA 1
ATOM 2135 C C . GLU B 1 118 ? 7.567 22.686 -1.504 1 98.24 118 GLU B C 1
ATOM 2137 O O . GLU B 1 118 ? 7.385 23.439 -0.545 1 98.24 118 GLU B O 1
ATOM 2142 N N . TYR B 1 119 ? 7.253 23.002 -2.712 1 97.65 119 TYR B N 1
ATOM 2143 C CA . TYR B 1 119 ? 6.696 24.306 -3.056 1 97.65 119 TYR B CA 1
ATOM 2144 C C . TYR B 1 119 ? 5.328 24.5 -2.413 1 97.65 119 TYR B C 1
ATOM 2146 O O . TYR B 1 119 ? 5.034 25.571 -1.877 1 97.65 119 TYR B O 1
ATOM 2154 N N . PHE B 1 120 ? 4.58 23.461 -2.437 1 98.48 120 PHE B N 1
ATOM 2155 C CA . PHE B 1 120 ? 3.253 23.456 -1.833 1 98.48 120 PHE B CA 1
ATOM 2156 C C . PHE B 1 120 ? 3.325 23.856 -0.365 1 98.48 120 PHE B C 1
ATOM 2158 O O . PHE B 1 120 ? 2.575 24.725 0.085 1 98.48 120 PHE B O 1
ATOM 2165 N N . TYR B 1 121 ? 4.193 23.297 0.345 1 98.52 121 TYR B N 1
ATOM 2166 C CA . TYR B 1 121 ? 4.303 23.546 1.778 1 98.52 121 TYR B CA 1
ATOM 2167 C C . TYR B 1 121 ? 4.882 24.93 2.049 1 98.52 121 TYR B C 1
ATOM 2169 O O . TYR B 1 121 ? 4.405 25.647 2.931 1 98.52 121 TYR B O 1
ATOM 2177 N N . GLN B 1 122 ? 5.895 25.285 1.28 1 98.19 122 GLN B N 1
ATOM 2178 C CA . GLN B 1 122 ? 6.532 26.581 1.487 1 98.19 122 GLN B CA 1
ATOM 2179 C C . GLN B 1 122 ? 5.551 27.723 1.236 1 98.19 122 GLN B C 1
ATOM 2181 O O . GLN B 1 122 ? 5.546 28.716 1.966 1 98.19 122 GLN B O 1
ATOM 2186 N N . GLN B 1 123 ? 4.731 27.595 0.29 1 97.68 123 GLN B N 1
ATOM 2187 C CA . GLN B 1 123 ? 3.721 28.602 -0.02 1 97.68 123 GLN B CA 1
ATOM 2188 C C . GLN B 1 123 ? 2.709 28.733 1.114 1 97.68 123 GLN B C 1
ATOM 2190 O O . GLN B 1 123 ? 1.954 29.707 1.17 1 97.68 123 GLN B O 1
ATOM 2195 N N . ARG B 1 124 ? 2.747 27.856 2.014 1 97.29 124 ARG B N 1
ATOM 2196 C CA . ARG B 1 124 ? 1.747 27.826 3.077 1 97.29 124 ARG B CA 1
ATOM 2197 C C . ARG B 1 124 ? 2.4 27.98 4.447 1 97.29 124 ARG B C 1
ATOM 2199 O O . ARG B 1 124 ? 1.851 27.532 5.456 1 97.29 124 ARG B O 1
ATOM 2206 N N . GLY B 1 125 ? 3.601 28.5 4.41 1 97.37 125 GLY B N 1
ATOM 2207 C CA . GLY B 1 125 ? 4.217 28.999 5.629 1 97.37 125 GLY B CA 1
ATOM 2208 C C . GLY B 1 125 ? 5.141 27.99 6.286 1 97.37 125 GLY B C 1
ATOM 2209 O O . GLY B 1 125 ? 5.636 28.222 7.391 1 97.37 125 GLY B O 1
ATOM 2210 N N . TRP B 1 126 ? 5.423 26.899 5.643 1 98.62 126 TRP B N 1
ATOM 2211 C CA . TRP B 1 126 ? 6.392 25.937 6.159 1 98.62 126 TRP B CA 1
ATOM 2212 C C . TRP B 1 126 ? 7.813 26.337 5.778 1 98.62 126 TRP B C 1
ATOM 2214 O O . TRP B 1 126 ? 8.062 26.768 4.649 1 98.62 126 TRP B O 1
ATOM 2224 N N . GLN B 1 127 ? 8.71 26.144 6.719 1 98.19 127 GLN B N 1
ATOM 2225 C CA . GLN B 1 127 ? 10.074 26.626 6.524 1 98.19 127 GLN B CA 1
ATOM 2226 C C . GLN B 1 127 ? 11.067 25.468 6.489 1 98.19 127 GLN B C 1
ATOM 2228 O O . GLN B 1 127 ? 10.982 24.546 7.302 1 98.19 127 GLN B O 1
ATOM 2233 N N . PRO B 1 128 ? 11.971 25.533 5.548 1 98.2 128 PRO B N 1
ATOM 2234 C CA . PRO B 1 128 ? 13.016 24.506 5.542 1 98.2 128 PRO B CA 1
ATOM 2235 C C . PRO B 1 128 ? 13.863 24.518 6.813 1 98.2 128 PRO B C 1
ATOM 2237 O O . PRO B 1 128 ? 14.157 25.588 7.352 1 98.2 128 PRO B O 1
ATOM 2240 N N . SER B 1 129 ? 14.129 23.297 7.256 1 98.04 129 SER B N 1
ATOM 2241 C CA . SER B 1 129 ? 14.905 23.183 8.486 1 98.04 129 SER B CA 1
ATOM 2242 C C . SER B 1 129 ? 16.02 22.152 8.344 1 98.04 129 SER B C 1
ATOM 2244 O O . SER B 1 129 ? 16.452 21.557 9.334 1 98.04 129 SER B O 1
ATOM 2246 N N . GLY B 1 130 ? 16.413 21.792 7.156 1 97.83 130 GLY B N 1
ATOM 2247 C CA . GLY B 1 130 ? 17.504 20.857 6.933 1 97.83 130 GLY B CA 1
ATOM 2248 C C . GLY B 1 130 ? 17.085 19.627 6.151 1 97.83 130 GLY B C 1
ATOM 2249 O O . GLY B 1 130 ? 16.008 19.603 5.551 1 97.83 130 GLY B O 1
ATOM 2250 N N . ILE B 1 131 ? 18.091 18.628 6.042 1 98.33 131 ILE B N 1
ATOM 2251 C CA . ILE B 1 131 ? 17.903 17.362 5.341 1 98.33 131 ILE B CA 1
ATOM 2252 C C . ILE B 1 131 ? 18.054 16.202 6.322 1 98.33 131 ILE B C 1
ATOM 2254 O O . ILE B 1 131 ? 18.958 16.205 7.162 1 98.33 131 ILE B O 1
ATOM 2258 N N . ASP B 1 132 ? 17.126 15.281 6.279 1 97.28 132 ASP B N 1
ATOM 2259 C CA . ASP B 1 132 ? 17.215 14.166 7.217 1 97.28 132 ASP B CA 1
ATOM 2260 C C . ASP B 1 132 ? 18.211 13.116 6.729 1 97.28 132 ASP B C 1
ATOM 2262 O O . ASP B 1 132 ? 18.882 13.314 5.714 1 97.28 132 ASP B O 1
ATOM 2266 N N . GLU B 1 133 ? 18.357 12.032 7.447 1 97.4 133 GLU B N 1
ATOM 2267 C CA . GLU B 1 133 ? 19.363 11.008 7.182 1 97.4 133 GLU B CA 1
ATOM 2268 C C . GLU B 1 133 ? 19.062 10.262 5.885 1 97.4 133 GLU B C 1
ATOM 2270 O O . GLU B 1 133 ? 19.923 9.557 5.354 1 97.4 133 GLU B O 1
ATOM 2275 N N . PHE B 1 134 ? 17.91 10.524 5.343 1 96.94 134 PHE B N 1
ATOM 2276 C CA . PHE B 1 134 ? 17.513 9.82 4.13 1 96.94 134 PHE B CA 1
ATOM 2277 C C . PHE B 1 134 ? 17.549 10.755 2.926 1 96.94 134 PHE B C 1
ATOM 2279 O O . PHE B 1 134 ? 17.147 10.373 1.825 1 96.94 134 PHE B O 1
ATOM 2286 N N . GLY B 1 135 ? 17.896 11.927 3.144 1 97.63 135 GLY B N 1
ATOM 2287 C CA . GLY B 1 135 ? 18.031 12.872 2.047 1 97.63 135 GLY B CA 1
ATOM 2288 C C . GLY B 1 135 ? 16.759 13.65 1.77 1 97.63 135 GLY B C 1
ATOM 2289 O O . GLY B 1 135 ? 16.646 14.318 0.74 1 97.63 135 GLY B O 1
ATOM 2290 N N . GLN B 1 136 ? 15.863 13.602 2.642 1 98.2 136 GLN B N 1
ATOM 2291 C CA . GLN B 1 136 ? 14.62 14.346 2.47 1 98.2 136 GLN B CA 1
ATOM 2292 C C . GLN B 1 136 ? 14.687 15.699 3.172 1 98.2 136 GLN B C 1
ATOM 2294 O O . GLN B 1 136 ? 15.338 15.833 4.211 1 98.2 136 GLN B O 1
ATOM 2299 N N . LEU B 1 137 ? 14.026 16.63 2.595 1 98.57 137 LEU B N 1
ATOM 2300 C CA . LEU B 1 137 ? 13.941 17.972 3.159 1 98.57 137 LEU B CA 1
ATOM 2301 C C . LEU B 1 137 ? 13.015 17.996 4.371 1 98.57 137 LEU B C 1
ATOM 2303 O O . LEU B 1 137 ? 11.895 17.484 4.311 1 98.57 137 LEU B O 1
ATOM 2307 N N . ILE B 1 138 ? 13.479 18.541 5.468 1 98.65 138 ILE B N 1
ATOM 2308 C CA . ILE B 1 138 ? 12.653 18.743 6.653 1 98.65 138 ILE B CA 1
ATOM 2309 C C . ILE B 1 138 ? 11.991 20.118 6.593 1 98.65 138 ILE B C 1
ATOM 2311 O O . ILE B 1 138 ? 12.662 21.127 6.364 1 98.65 138 ILE B O 1
ATOM 2315 N N . LEU B 1 139 ? 10.683 20.174 6.756 1 98.77 139 LEU B N 1
ATOM 2316 C CA . LEU B 1 139 ? 9.935 21.423 6.853 1 98.77 139 LEU B CA 1
ATOM 2317 C C . LEU B 1 139 ? 9.237 21.535 8.204 1 98.77 139 LEU B C 1
ATOM 2319 O O . LEU B 1 139 ? 8.76 20.535 8.746 1 98.77 139 LEU B O 1
ATOM 2323 N N . LYS B 1 140 ? 9.164 22.768 8.669 1 98.63 140 LYS B N 1
ATOM 2324 C CA . LYS B 1 140 ? 8.54 23.017 9.965 1 98.63 140 LYS B CA 1
ATOM 2325 C C . LYS B 1 140 ? 7.521 24.15 9.876 1 98.63 140 LYS B C 1
ATOM 2327 O O . LYS B 1 140 ? 7.676 25.069 9.069 1 98.63 140 LYS B O 1
ATOM 2332 N N . LYS B 1 141 ? 6.552 24.035 10.636 1 98.34 141 LYS B N 1
ATOM 2333 C CA . LYS B 1 141 ? 5.53 25.058 10.839 1 98.34 141 LYS B CA 1
ATOM 2334 C C . LYS B 1 141 ? 5.371 25.39 12.32 1 98.34 141 LYS B C 1
ATOM 2336 O O . LYS B 1 141 ? 5.366 24.493 13.166 1 98.34 141 LYS B O 1
ATOM 2341 N N . TYR B 1 142 ? 5.264 26.625 12.609 1 96.88 142 TYR B N 1
ATOM 2342 C CA . TYR B 1 142 ? 5.134 27.099 13.982 1 96.88 142 TYR B CA 1
ATOM 2343 C C . TYR B 1 142 ? 3.782 27.766 14.202 1 96.88 142 TYR B 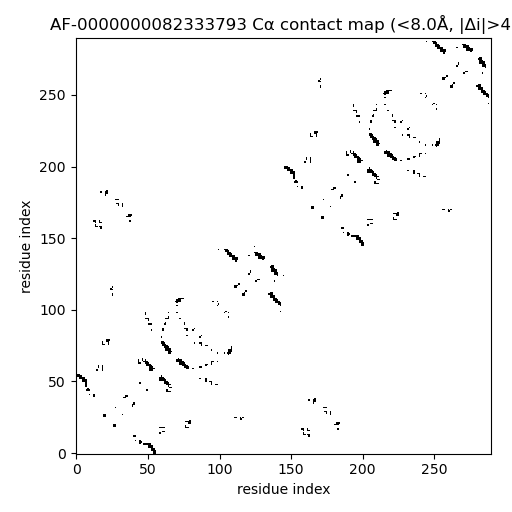C 1
ATOM 2345 O O . TYR B 1 142 ? 3.247 28.413 13.299 1 96.88 142 TYR B O 1
ATOM 2353 N N . ARG B 1 143 ? 3.322 27.565 15.363 1 92.6 143 ARG B N 1
ATOM 2354 C CA . ARG B 1 143 ? 2.077 28.245 15.704 1 92.6 143 ARG B CA 1
ATOM 2355 C C . ARG B 1 143 ? 2.235 29.759 15.609 1 92.6 143 ARG B C 1
ATOM 2357 O O . ARG B 1 143 ? 3.214 30.318 16.107 1 92.6 143 ARG B O 1
ATOM 2364 N N . GLY B 1 144 ? 1.222 30.432 15.062 1 80.09 144 GLY B N 1
ATOM 2365 C CA . GLY B 1 144 ? 1.242 31.886 15.047 1 80.09 144 GLY B CA 1
ATOM 2366 C C . GLY B 1 144 ? 2.086 32.459 13.924 1 80.09 144 GLY B C 1
ATOM 2367 O O . GLY B 1 144 ? 2.223 33.678 13.804 1 80.09 144 GLY B O 1
ATOM 2368 N N . LYS B 1 145 ? 2.719 31.663 13.207 1 68.51 145 LYS B N 1
ATOM 2369 C CA . LYS B 1 145 ? 3.498 32.14 12.069 1 68.51 145 LYS B CA 1
ATOM 2370 C C . LYS B 1 145 ? 2.921 31.625 10.753 1 68.51 145 LYS B C 1
ATOM 2372 O O . LYS B 1 145 ? 2.383 30.518 10.696 1 68.51 145 LYS B O 1
#

Radius of gyration: 20.93 Å; Cα contacts (8 Å, |Δi|>4): 521; chains: 2; bounding box: 39×64×45 Å

InterPro domains:
  IPR000182 GNAT domain [PF00583] (16-126)
  IPR000182 GNAT domain [PS51186] (3-144)
  IPR016181 Acyl-CoA N-acyltransferase [SSF55729] (1-134)

pLDDT: mean 96.79, s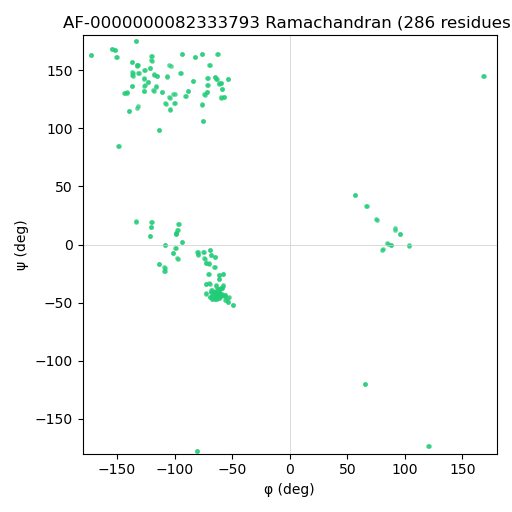td 4.04, range [67.83, 98.92]

Nearest PDB structures (foldseek):
  8heh-assembly1_A  TM=9.966E-01  e=1.489E-22  Serratia marcescens
  8heh-assembly1_B  TM=9.958E-01  e=2.164E-22  Serratia marcescens
  3fnc-assembly1_B  TM=7.748E-01  e=1.468E-09  Listeria innocua Clip11262
  4xpk-assembly1_A  TM=6.658E-01  e=2.778E-05  Campylobacter jejuni subsp. jejuni PT14
  4xpl-assembly1_A  TM=6.510E-01  e=2.610E-05  Campylobacter jejuni subsp. jejuni PT14

Secondary structure (DSSP, 8-state):
--EEEEE--GGGHHHHHHHHTT-SSSPPPGGGGGGGSHHHHHHHHHTSEEEEEEETTEEEEEEEEEEESEEEEEEEEE-GGGTTSSHHHHHHHHHHHHHHHTT--EEEEEE-TTSHHHHHHHTTT-EEEEE-TTSPEEEEEETT-/--EEEEE--GGGHHHHHHHHTT-SSSPPPGGGGGGGSHHHHHHHHHTSEEEEEEETTEEEEEEEEEEESEEEEEEEEE-GGGTTSSHHHHHHHHHHHHHHHTT--EEEEEE-TTSHHHHHHHTTT-EEEEE-TTSPEEEEEETT-